Protein AF-A0A6P4Z4Y2-F1 (afdb_monomer)

Radius of gyration: 19.56 Å; Cα contacts (8 Å, |Δi|>4): 301; chains: 1; bounding box: 51×65×51 Å

Sequence (268 aa):
MALLSCEGDFIRRGYRDPALHGDSEVLNNLLITEYKYLPSSTYFKAVQDEVKPRMRQIVATWIYEVCKVERCEDEVFPLAMNYLDRFLSQVRIKKNQIQLLGTVCMFIASKLKETTPLT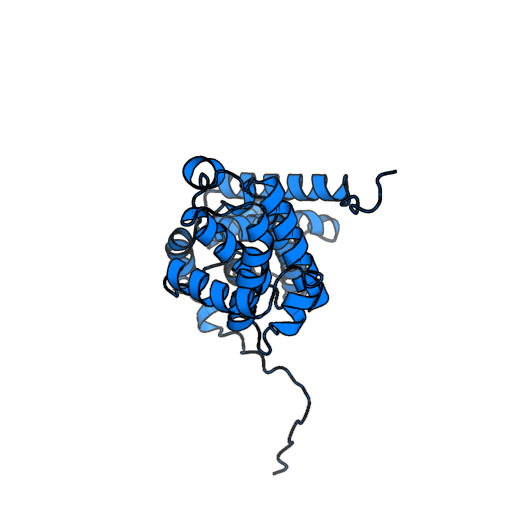AENLVSYTDNSILRQELMEWEVLVLMKLKWDLWAITPCDFLEHILSRLSIEREKSDMIAKHAQKFIALCCTEFEVAMHLPSMIAAGSIGAAVNGLDGLGGIWASPNELLEQMQKITNIHMDCLRACQKQIEQLIATRLCSPISHPDDAP

pLDDT: mean 87.6, std 15.7, range [29.83, 98.81]

Organism: Branchiostoma belcheri (NCBI:txid7741)

Mean predicted aligned error: 7.08 Å

Structure (mmCIF, N/CA/C/O backbone):
data_AF-A0A6P4Z4Y2-F1
#
_entry.id   AF-A0A6P4Z4Y2-F1
#
loop_
_atom_site.group_PDB
_atom_site.id
_atom_site.type_symbol
_atom_site.label_atom_id
_atom_site.label_alt_id
_atom_site.label_comp_id
_atom_site.label_asym_id
_atom_site.label_entity_id
_atom_site.label_seq_id
_atom_site.pdbx_PDB_ins_code
_atom_site.Cartn_x
_atom_site.Cartn_y
_atom_site.Cartn_z
_atom_site.occupancy
_atom_site.B_iso_or_equiv
_atom_site.auth_seq_id
_atom_site.auth_comp_id
_atom_site.auth_asym_id
_atom_site.auth_atom_id
_atom_site.pdbx_PDB_model_num
ATOM 1 N N . MET A 1 1 ? 32.636 -37.187 5.650 1.00 38.41 1 MET A N 1
ATOM 2 C CA . MET A 1 1 ? 31.279 -36.644 5.864 1.00 38.41 1 MET A CA 1
ATOM 3 C C . MET A 1 1 ? 31.316 -35.775 7.105 1.00 38.41 1 MET A C 1
ATOM 5 O O . MET A 1 1 ? 31.201 -36.294 8.204 1.00 38.41 1 MET A O 1
ATOM 9 N N . ALA A 1 2 ? 31.570 -34.481 6.930 1.00 31.55 2 ALA A N 1
ATOM 10 C CA . ALA A 1 2 ? 31.421 -33.501 7.995 1.00 31.55 2 ALA A CA 1
ATOM 11 C C . ALA A 1 2 ? 30.105 -32.771 7.726 1.00 31.55 2 ALA A C 1
ATOM 13 O O . ALA A 1 2 ? 29.979 -32.070 6.723 1.00 31.55 2 ALA A O 1
ATOM 14 N N . LEU A 1 3 ? 29.110 -33.020 8.572 1.00 39.25 3 LEU A N 1
ATOM 15 C CA . LEU A 1 3 ? 27.907 -32.204 8.648 1.00 39.25 3 LEU A CA 1
ATOM 16 C C . LEU A 1 3 ? 28.337 -30.851 9.219 1.00 39.25 3 LEU A C 1
ATOM 18 O O . LEU A 1 3 ? 28.564 -30.723 10.419 1.00 39.25 3 LEU A O 1
ATOM 22 N N . LEU A 1 4 ? 28.516 -29.862 8.344 1.00 42.31 4 LEU A N 1
ATOM 23 C CA . LEU A 1 4 ? 28.621 -28.463 8.740 1.00 42.31 4 LEU A CA 1
ATOM 24 C C . LEU A 1 4 ? 27.238 -28.031 9.236 1.00 42.31 4 LEU A C 1
ATOM 26 O O . LEU A 1 4 ? 26.354 -27.699 8.450 1.00 42.31 4 LEU A O 1
ATOM 30 N N . SER A 1 5 ? 27.050 -28.098 10.553 1.00 46.50 5 SER A N 1
ATOM 31 C CA . SER A 1 5 ? 25.995 -27.362 11.239 1.00 46.50 5 SER A CA 1
ATOM 32 C C . SER A 1 5 ? 26.317 -25.874 11.106 1.00 46.50 5 SER A C 1
ATOM 34 O O . SER A 1 5 ? 27.175 -25.349 11.814 1.00 46.50 5 SER A O 1
ATOM 36 N N . CYS A 1 6 ? 25.693 -25.205 10.137 1.00 42.84 6 CYS A N 1
ATOM 37 C CA . CYS A 1 6 ? 25.707 -23.750 10.039 1.00 42.84 6 CYS A CA 1
ATOM 38 C C . CYS A 1 6 ? 24.705 -23.180 11.053 1.00 42.84 6 CYS A C 1
ATOM 40 O O . CYS A 1 6 ? 23.605 -22.774 10.684 1.00 42.84 6 CYS A O 1
ATOM 42 N N . GLU A 1 7 ? 25.084 -23.174 12.330 1.00 46.84 7 GLU A N 1
ATOM 43 C CA . GLU A 1 7 ? 24.470 -22.319 13.350 1.00 46.84 7 GLU A CA 1
ATOM 44 C C . GLU A 1 7 ? 24.950 -20.881 13.127 1.00 46.84 7 GLU A C 1
ATOM 46 O O . GLU A 1 7 ? 25.902 -20.400 13.732 1.00 46.84 7 GLU A O 1
ATOM 51 N N . GLY A 1 8 ? 24.314 -20.207 12.177 1.00 45.62 8 GLY A N 1
ATOM 52 C CA . GLY A 1 8 ? 24.208 -18.755 12.182 1.00 45.62 8 GLY A CA 1
ATOM 53 C C . GLY A 1 8 ? 22.728 -18.406 12.172 1.00 45.62 8 GLY A C 1
ATOM 54 O O . GLY A 1 8 ? 21.934 -19.180 11.631 1.00 45.62 8 GLY A O 1
ATOM 55 N N . ASP A 1 9 ? 22.364 -17.252 12.730 1.00 48.59 9 ASP A N 1
ATOM 56 C CA . ASP A 1 9 ? 21.035 -16.637 12.604 1.00 48.59 9 ASP A CA 1
ATOM 57 C C . ASP A 1 9 ? 20.772 -16.212 11.145 1.00 48.59 9 ASP A C 1
ATOM 59 O O . ASP A 1 9 ? 20.555 -15.048 10.814 1.00 48.59 9 ASP A O 1
ATOM 63 N N . PHE A 1 10 ? 20.854 -17.161 10.217 1.00 54.69 10 PHE A N 1
ATOM 64 C CA . PHE A 1 10 ? 20.492 -16.962 8.833 1.00 54.69 10 PHE A CA 1
ATOM 65 C C . PHE A 1 10 ? 18.980 -17.098 8.751 1.00 54.69 10 PHE A C 1
ATOM 67 O O . PHE A 1 10 ? 18.438 -18.205 8.803 1.00 54.69 10 PHE A O 1
ATOM 74 N N . ILE A 1 11 ? 18.299 -15.963 8.599 1.00 60.78 11 ILE A N 1
ATOM 75 C CA . ILE A 1 11 ? 16.902 -15.937 8.171 1.00 60.78 11 ILE A CA 1
ATOM 76 C C . ILE A 1 11 ? 16.826 -16.743 6.870 1.00 60.78 11 ILE A C 1
ATOM 78 O O . ILE A 1 11 ? 17.383 -16.353 5.839 1.00 60.78 11 ILE A O 1
ATOM 82 N N . ARG A 1 12 ? 16.188 -17.916 6.929 1.00 59.19 12 ARG A N 1
ATOM 83 C CA . ARG A 1 12 ? 16.014 -18.785 5.765 1.00 59.19 12 ARG A CA 1
ATOM 84 C C . ARG A 1 12 ? 14.977 -18.157 4.850 1.00 59.19 12 ARG A C 1
ATOM 86 O O . ARG A 1 12 ? 13.780 -18.316 5.058 1.00 59.19 12 ARG A O 1
ATOM 93 N N . ARG A 1 13 ? 15.449 -17.448 3.830 1.00 67.44 13 ARG A N 1
ATOM 94 C CA . ARG A 1 13 ? 14.594 -16.922 2.766 1.00 67.44 13 ARG A CA 1
ATOM 95 C C . ARG A 1 13 ? 14.232 -18.039 1.792 1.00 67.44 13 ARG A C 1
ATOM 97 O O . ARG A 1 13 ? 15.081 -18.866 1.451 1.00 67.44 13 ARG A O 1
ATOM 104 N N . GLY A 1 14 ? 12.977 -18.059 1.348 1.00 62.88 14 GLY A N 1
ATOM 105 C CA . GLY A 1 14 ? 12.569 -18.904 0.229 1.00 62.88 14 GLY A CA 1
ATOM 106 C C . GLY A 1 14 ? 13.398 -18.560 -1.010 1.00 62.88 14 GLY A C 1
ATOM 107 O O . GLY A 1 14 ? 13.688 -17.389 -1.260 1.00 62.88 14 GLY A O 1
ATOM 108 N N . TYR A 1 15 ? 13.822 -19.570 -1.770 1.00 65.25 15 TYR A N 1
ATOM 109 C CA . TYR A 1 15 ? 14.457 -19.314 -3.061 1.00 65.25 15 TYR A CA 1
ATOM 110 C C . TYR A 1 15 ? 13.402 -18.782 -4.040 1.00 65.25 15 TYR A C 1
ATOM 112 O O . TYR A 1 15 ? 12.241 -19.187 -3.980 1.00 65.25 15 TYR A O 1
ATOM 120 N N . ARG A 1 16 ? 13.791 -17.883 -4.954 1.00 66.88 16 ARG A N 1
ATOM 121 C CA . ARG A 1 16 ? 12.891 -17.454 -6.033 1.00 66.88 16 ARG A CA 1
ATOM 122 C C . ARG A 1 16 ? 12.585 -18.649 -6.918 1.00 66.88 16 ARG A C 1
ATOM 124 O O . ARG A 1 16 ? 13.505 -19.197 -7.521 1.00 66.88 16 ARG A O 1
ATOM 131 N N . ASP A 1 17 ? 11.314 -19.019 -7.008 1.00 72.88 17 ASP A N 1
ATOM 132 C CA . ASP A 1 17 ? 10.875 -20.056 -7.930 1.00 72.88 17 ASP A CA 1
ATOM 133 C C . ASP A 1 17 ? 10.905 -19.504 -9.369 1.00 72.88 17 ASP A C 1
ATOM 135 O O . ASP A 1 17 ? 10.140 -18.580 -9.692 1.00 72.88 17 ASP A O 1
ATOM 139 N N . PRO A 1 18 ? 11.786 -20.022 -10.248 1.00 69.81 18 PRO A N 1
ATOM 140 C CA . PRO A 1 18 ? 11.857 -19.575 -11.634 1.00 69.81 18 PRO A CA 1
ATOM 141 C C . PRO A 1 18 ? 10.571 -19.874 -12.413 1.00 69.81 18 PRO A C 1
ATOM 143 O O . PRO A 1 18 ? 10.260 -19.143 -13.353 1.00 69.81 18 PRO A O 1
ATOM 146 N N . ALA A 1 19 ? 9.810 -20.903 -12.015 1.00 73.56 19 ALA A N 1
ATOM 147 C CA . ALA A 1 19 ? 8.554 -21.264 -12.666 1.00 73.56 19 ALA A CA 1
ATOM 148 C C . ALA A 1 19 ? 7.489 -20.173 -12.486 1.00 73.56 19 ALA A C 1
ATOM 150 O O . ALA A 1 19 ? 6.744 -19.888 -13.416 1.00 73.56 19 ALA A O 1
ATOM 151 N N . LEU A 1 20 ? 7.471 -19.493 -11.333 1.00 74.56 20 LEU A N 1
ATOM 152 C CA . LEU A 1 20 ? 6.525 -18.403 -11.079 1.00 74.56 20 LEU A CA 1
ATOM 153 C C . LEU A 1 20 ? 6.837 -17.161 -11.923 1.00 74.56 20 LEU A C 1
ATOM 155 O O . LEU A 1 20 ? 5.936 -16.507 -12.438 1.00 74.56 20 LEU A O 1
ATOM 159 N N . HIS A 1 21 ? 8.117 -16.837 -12.101 1.00 71.44 21 HIS A N 1
ATOM 160 C CA . HIS A 1 21 ? 8.525 -15.585 -12.739 1.00 71.44 21 HIS A CA 1
ATOM 161 C C . HIS A 1 21 ? 8.649 -15.687 -14.258 1.00 71.44 21 HIS A C 1
ATOM 163 O O . HIS 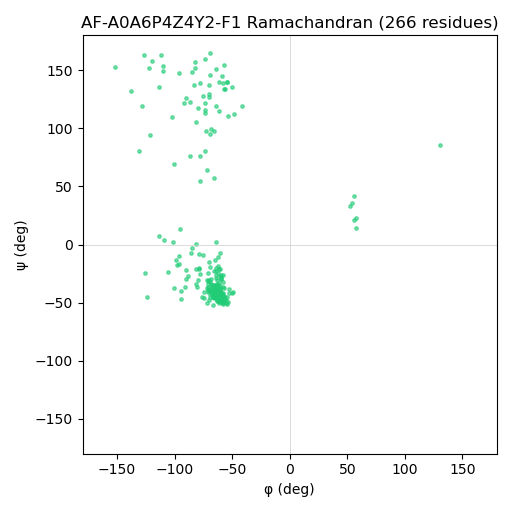A 1 21 ? 8.459 -14.675 -14.931 1.00 71.44 21 HIS A O 1
ATOM 169 N N . GLY A 1 22 ? 8.931 -16.873 -14.803 1.00 69.25 22 GLY A N 1
ATOM 170 C CA . GLY A 1 22 ? 9.040 -17.098 -16.247 1.00 69.25 22 GLY A CA 1
ATOM 171 C C . GLY A 1 22 ? 7.700 -17.282 -16.961 1.00 69.25 22 GLY A C 1
ATOM 172 O O . GLY A 1 22 ? 7.620 -17.058 -18.167 1.00 69.25 22 GLY A O 1
ATOM 173 N N . ASP A 1 23 ? 6.645 -17.654 -16.236 1.00 81.38 23 ASP A N 1
ATOM 174 C CA . ASP A 1 23 ? 5.353 -17.986 -16.831 1.00 81.38 23 ASP A CA 1
ATOM 175 C C . ASP A 1 23 ? 4.469 -16.741 -17.030 1.00 81.38 23 ASP A C 1
ATOM 177 O O . ASP A 1 23 ? 4.169 -15.989 -16.097 1.00 81.38 23 ASP A O 1
ATOM 181 N N . SER A 1 24 ? 4.052 -16.487 -18.273 1.00 82.81 24 SER A N 1
ATOM 182 C CA . SER A 1 24 ? 3.109 -15.414 -18.609 1.00 82.81 24 SER A CA 1
ATOM 183 C C . SER A 1 24 ? 1.724 -15.616 -17.991 1.00 82.81 24 SER A C 1
ATOM 185 O O . SER A 1 24 ? 1.041 -14.633 -17.712 1.00 82.81 24 SER A O 1
ATOM 187 N N . GLU A 1 25 ? 1.307 -16.861 -17.752 1.00 87.44 25 GLU A N 1
ATOM 188 C CA . GLU A 1 25 ? 0.005 -17.177 -17.166 1.00 87.44 25 GLU A CA 1
ATOM 189 C C . GLU A 1 25 ? -0.080 -16.715 -15.708 1.00 87.44 25 GLU A C 1
ATOM 191 O O . GLU A 1 25 ? -1.099 -16.162 -15.297 1.00 87.44 25 GLU A O 1
ATOM 196 N N . VAL A 1 26 ? 1.016 -16.823 -14.949 1.00 89.44 26 VAL A N 1
ATOM 197 C CA . VAL A 1 26 ? 1.088 -16.319 -13.568 1.00 89.44 26 VAL A CA 1
ATOM 198 C C . VAL A 1 26 ? 0.866 -14.808 -13.531 1.00 89.44 26 VAL A C 1
ATOM 200 O O . VAL A 1 26 ? 0.022 -14.330 -12.774 1.00 89.44 26 VAL A O 1
ATOM 203 N N . LEU A 1 27 ? 1.559 -14.052 -14.390 1.00 89.75 27 LEU A N 1
ATOM 204 C CA . LEU A 1 27 ? 1.373 -12.602 -14.472 1.00 89.75 27 LEU A CA 1
ATOM 205 C C . LEU A 1 27 ? -0.053 -12.236 -14.914 1.00 89.75 27 LEU A C 1
ATOM 207 O O . LEU A 1 27 ? -0.662 -11.347 -14.323 1.00 89.75 27 LEU A O 1
ATOM 211 N N . ASN A 1 28 ? -0.616 -12.940 -15.898 1.00 90.12 28 ASN A N 1
ATOM 212 C CA . ASN A 1 28 ? -2.001 -12.721 -16.326 1.00 90.12 28 ASN A CA 1
ATOM 213 C C . ASN A 1 28 ? -2.999 -12.977 -15.188 1.00 90.12 28 ASN A C 1
ATOM 215 O O . ASN A 1 28 ? -3.925 -12.191 -14.990 1.00 90.12 28 ASN A O 1
ATOM 219 N N . ASN A 1 29 ? -2.787 -14.026 -14.392 1.00 91.75 29 ASN A N 1
ATOM 220 C CA . ASN A 1 29 ? -3.614 -14.316 -13.225 1.00 91.75 29 ASN A CA 1
ATOM 221 C C . ASN A 1 29 ? -3.510 -13.211 -12.164 1.00 91.75 29 ASN A C 1
ATOM 223 O O . ASN A 1 29 ? -4.533 -12.836 -11.587 1.00 91.75 29 ASN A O 1
ATOM 227 N N . LEU A 1 30 ? -2.320 -12.641 -11.943 1.00 92.44 30 LEU A N 1
ATOM 228 C CA . LEU A 1 30 ? -2.145 -11.484 -11.058 1.00 92.44 30 LEU A CA 1
ATOM 229 C C . LEU A 1 30 ? -2.894 -10.247 -11.578 1.00 92.44 30 LEU A C 1
ATOM 231 O O . LEU A 1 30 ? -3.632 -9.627 -10.812 1.00 92.44 30 LEU A O 1
ATOM 235 N N . LEU A 1 31 ? -2.774 -9.928 -12.872 1.00 92.94 31 LEU A N 1
ATOM 236 C CA . LEU A 1 31 ? -3.467 -8.799 -13.518 1.00 92.94 31 LEU A CA 1
ATOM 237 C C . LEU A 1 31 ? -4.996 -8.932 -13.471 1.00 92.94 31 LEU A C 1
ATOM 239 O O . LEU A 1 31 ? -5.711 -7.943 -13.364 1.00 92.94 31 LEU A O 1
ATOM 243 N N . ILE A 1 32 ? -5.533 -10.150 -13.538 1.00 92.38 32 ILE A N 1
ATOM 244 C CA . ILE A 1 32 ? -6.978 -10.374 -13.381 1.00 92.38 32 ILE A CA 1
ATOM 245 C C . ILE A 1 32 ? -7.381 -10.239 -11.908 1.00 92.38 32 ILE A C 1
ATOM 247 O O . ILE A 1 32 ? -8.420 -9.663 -11.581 1.00 92.38 32 ILE A O 1
ATOM 251 N N . THR A 1 33 ? -6.560 -10.771 -11.004 1.00 93.44 33 THR A N 1
ATOM 252 C CA . THR A 1 33 ? -6.895 -10.876 -9.582 1.00 93.44 33 THR A CA 1
ATOM 253 C C . THR A 1 33 ? -6.739 -9.547 -8.838 1.00 93.44 33 THR A C 1
ATOM 255 O O . THR A 1 33 ? -7.433 -9.332 -7.845 1.00 93.44 33 THR A O 1
ATOM 258 N N . GLU A 1 34 ? -5.894 -8.620 -9.298 1.00 94.81 34 GLU A N 1
ATOM 259 C CA . GLU A 1 34 ? -5.640 -7.352 -8.594 1.00 94.81 34 GLU A CA 1
ATOM 260 C C . GLU A 1 34 ? -6.914 -6.513 -8.372 1.00 94.81 34 GLU A C 1
ATOM 262 O O . GLU A 1 34 ? -7.076 -5.900 -7.315 1.00 94.81 34 GLU A O 1
ATOM 267 N N . TYR A 1 35 ? -7.881 -6.583 -9.295 1.00 93.44 35 TYR A N 1
ATOM 268 C CA . TYR A 1 35 ? -9.175 -5.900 -9.183 1.00 93.44 35 TYR A CA 1
ATOM 269 C C . TYR A 1 35 ? -9.975 -6.331 -7.949 1.00 93.44 35 TYR A C 1
ATOM 271 O O . TYR A 1 35 ? -10.735 -5.538 -7.394 1.00 93.44 35 TYR A O 1
ATOM 279 N N . LYS A 1 36 ? -9.796 -7.575 -7.487 1.00 94.19 36 LYS A N 1
ATOM 280 C CA . LYS A 1 36 ? -10.472 -8.117 -6.298 1.00 94.19 36 LYS A CA 1
ATOM 281 C C . LYS A 1 36 ? -10.080 -7.367 -5.023 1.00 94.19 36 LYS A C 1
ATOM 283 O O . LYS A 1 36 ? -10.868 -7.293 -4.081 1.00 94.19 36 LYS A O 1
ATOM 288 N N . TYR A 1 37 ? -8.860 -6.842 -4.986 1.00 93.81 37 TYR A N 1
ATOM 289 C CA . TYR A 1 37 ? -8.259 -6.252 -3.794 1.00 93.81 37 TYR A CA 1
ATOM 290 C C . TYR A 1 37 ? -8.287 -4.725 -3.793 1.00 93.81 37 TYR A C 1
ATOM 292 O O . TYR A 1 37 ? -7.802 -4.120 -2.833 1.00 93.81 37 TYR A O 1
ATOM 300 N N . LEU A 1 38 ? -8.876 -4.109 -4.823 1.00 92.50 38 LEU A N 1
ATOM 301 C CA . LEU A 1 38 ? -8.968 -2.663 -4.928 1.00 92.50 38 LEU A CA 1
ATOM 302 C C . LEU A 1 38 ? -10.014 -2.114 -3.934 1.00 92.50 38 LEU A C 1
ATOM 304 O O . LEU A 1 38 ? -11.181 -2.520 -3.978 1.00 92.50 38 LEU A O 1
ATOM 308 N N . PRO A 1 39 ? -9.631 -1.210 -3.015 1.00 91.62 39 PRO A N 1
ATOM 309 C CA . PRO A 1 39 ? -10.578 -0.557 -2.118 1.00 91.62 39 PRO A CA 1
ATOM 310 C C . PRO A 1 39 ? -11.501 0.411 -2.877 1.00 91.62 39 PRO A C 1
ATOM 312 O O . PRO A 1 39 ? -11.247 0.805 -4.015 1.00 91.62 39 PRO A O 1
ATOM 315 N N . SER A 1 40 ? -12.594 0.829 -2.235 1.00 92.38 40 SER A N 1
ATOM 316 C CA . SER A 1 40 ? -13.517 1.795 -2.837 1.00 92.38 40 SER A CA 1
ATOM 317 C C . SER A 1 40 ? -12.905 3.196 -2.847 1.00 92.38 40 SER A C 1
ATOM 319 O O . SER A 1 40 ? -12.781 3.825 -1.801 1.00 92.38 40 SER A O 1
ATOM 321 N N . SER A 1 41 ? -12.647 3.766 -4.023 1.00 92.50 41 SER A N 1
ATOM 322 C CA . SER A 1 41 ? -12.114 5.135 -4.166 1.00 92.50 41 SER A CA 1
ATOM 323 C C . SER A 1 41 ? -13.009 6.241 -3.583 1.00 92.50 41 SER A C 1
ATOM 325 O O . SER A 1 41 ? -12.612 7.404 -3.498 1.00 92.50 41 SER A O 1
ATOM 327 N N . THR A 1 42 ? -14.224 5.902 -3.144 1.00 94.56 42 THR A N 1
ATOM 328 C CA . THR A 1 42 ? -15.199 6.842 -2.584 1.00 94.56 42 THR A CA 1
ATOM 329 C C . THR A 1 42 ? -15.497 6.611 -1.103 1.00 94.56 42 THR A C 1
ATOM 331 O O . THR A 1 42 ? -16.372 7.293 -0.565 1.00 94.56 42 THR A O 1
ATOM 334 N N . TYR A 1 43 ? -14.780 5.720 -0.399 1.00 96.19 43 TYR A N 1
ATOM 335 C CA . TYR A 1 43 ? -15.129 5.370 0.988 1.00 96.19 43 TYR A CA 1
ATOM 336 C C . TYR A 1 43 ? -15.113 6.565 1.954 1.00 96.19 43 TYR A C 1
ATOM 338 O O . TYR A 1 43 ? -15.897 6.590 2.899 1.00 96.19 43 TYR A O 1
ATOM 346 N N . PHE A 1 44 ? -14.308 7.603 1.698 1.00 96.44 44 PHE A N 1
ATOM 347 C CA . PHE A 1 44 ? -14.326 8.846 2.485 1.00 96.44 44 PHE A CA 1
ATOM 348 C C . PHE A 1 44 ? -15.624 9.651 2.373 1.00 96.44 44 PHE A C 1
ATOM 350 O O . PHE A 1 44 ? -15.901 10.483 3.230 1.00 96.44 44 PHE A O 1
ATOM 357 N N . LYS A 1 45 ? -16.382 9.455 1.292 1.00 94.88 45 LYS A N 1
ATOM 358 C CA . LYS A 1 45 ? -17.676 10.108 1.055 1.00 94.88 45 LYS A CA 1
ATOM 359 C C . LYS A 1 45 ? -18.838 9.171 1.376 1.00 94.88 45 LYS A C 1
ATOM 361 O O . LYS A 1 45 ? -19.865 9.623 1.862 1.00 94.88 45 LYS A O 1
ATOM 366 N N . ALA A 1 46 ? -18.680 7.885 1.068 1.00 95.88 46 ALA A N 1
ATOM 367 C CA . ALA A 1 46 ? -19.751 6.898 1.145 1.00 95.88 46 ALA A CA 1
ATOM 368 C C . ALA A 1 46 ? -19.857 6.197 2.510 1.00 95.88 46 ALA A C 1
ATOM 370 O O . ALA A 1 46 ? -20.948 5.781 2.891 1.00 95.88 46 ALA A O 1
ATOM 371 N N . VAL A 1 47 ? -18.742 6.039 3.234 1.00 97.50 47 VAL A N 1
ATOM 372 C CA . VAL A 1 47 ? -18.673 5.211 4.453 1.00 97.50 47 VAL A CA 1
ATOM 373 C C . VAL A 1 47 ? -18.170 6.000 5.657 1.00 97.50 47 VAL A C 1
ATOM 375 O O . VAL A 1 47 ? -18.735 5.880 6.740 1.00 97.50 47 VAL A O 1
ATOM 378 N N . GLN A 1 48 ? -17.107 6.789 5.496 1.00 98.06 48 GLN A N 1
ATOM 379 C CA . GLN A 1 48 ? -16.456 7.477 6.609 1.00 98.06 48 GLN A CA 1
ATOM 380 C C . GLN A 1 48 ? -17.054 8.859 6.866 1.00 98.06 48 GLN A C 1
ATOM 382 O O . GLN A 1 48 ? -17.050 9.721 5.990 1.00 98.06 48 GLN A O 1
ATOM 387 N N . ASP A 1 49 ? -17.465 9.102 8.110 1.00 96.00 49 ASP A N 1
ATOM 388 C CA . ASP A 1 49 ? -18.004 10.404 8.519 1.00 96.00 49 ASP A CA 1
ATOM 389 C C . ASP A 1 49 ? -16.895 11.285 9.126 1.00 96.00 49 ASP A C 1
ATOM 391 O O . ASP A 1 49 ? -16.729 12.451 8.751 1.00 96.00 49 ASP A O 1
ATOM 395 N N . GLU A 1 50 ? -16.089 10.714 10.029 1.00 97.56 50 GLU A N 1
ATOM 396 C CA . GLU A 1 50 ? -15.037 11.429 10.764 1.00 97.56 50 GLU A CA 1
ATOM 397 C C . GLU A 1 50 ? -13.652 11.322 10.118 1.00 97.56 50 GLU A C 1
ATOM 399 O O . GLU A 1 50 ? -12.913 12.306 10.088 1.00 97.56 50 GLU A O 1
ATOM 404 N N . VAL A 1 51 ? -13.293 10.143 9.602 1.00 97.69 51 VAL A N 1
ATOM 405 C CA . VAL A 1 51 ? -11.972 9.882 9.015 1.00 97.69 51 VAL A CA 1
ATOM 406 C C . VAL A 1 51 ? -11.835 10.633 7.690 1.00 97.69 51 VAL A C 1
ATOM 408 O O . VAL A 1 51 ? -12.713 10.564 6.832 1.00 97.69 51 VAL A O 1
ATOM 411 N N . LYS A 1 52 ? -10.736 11.382 7.524 1.00 96.69 52 LYS A N 1
ATOM 412 C CA . LYS A 1 52 ? -10.445 12.206 6.333 1.00 96.69 52 LYS A CA 1
ATOM 413 C C . LYS A 1 52 ? -9.154 11.759 5.637 1.00 96.69 52 LYS A C 1
ATOM 415 O O . LYS A 1 52 ? -8.290 11.197 6.314 1.00 96.69 52 LYS A O 1
ATOM 420 N N . PRO A 1 53 ? -8.964 12.064 4.336 1.00 96.25 53 PRO A N 1
ATOM 421 C CA . PRO A 1 53 ? -7.754 11.689 3.593 1.00 96.25 53 PRO A CA 1
ATOM 422 C C . PRO A 1 53 ? -6.449 12.071 4.299 1.00 96.25 53 PRO A C 1
ATOM 424 O O . PRO A 1 53 ? -5.544 11.249 4.404 1.00 96.25 53 PRO A O 1
ATOM 427 N N . ARG A 1 54 ? -6.391 13.269 4.898 1.00 95.69 54 ARG A N 1
ATOM 428 C CA . ARG A 1 54 ? -5.228 13.725 5.675 1.00 95.69 54 ARG A CA 1
ATOM 429 C C . ARG A 1 54 ? -4.922 12.837 6.888 1.00 95.69 54 ARG A C 1
ATOM 431 O O . ARG A 1 54 ? -3.762 12.578 7.168 1.00 95.69 54 ARG A O 1
ATOM 438 N N . MET A 1 55 ? -5.939 12.343 7.599 1.00 97.56 55 MET A N 1
ATOM 439 C CA . MET A 1 55 ? -5.733 11.445 8.747 1.00 97.56 55 MET A CA 1
ATOM 440 C C . MET A 1 55 ? -5.168 10.094 8.293 1.00 97.56 55 MET A C 1
ATOM 442 O O . MET A 1 55 ? -4.254 9.571 8.922 1.00 97.56 55 MET A O 1
ATOM 446 N N . ARG A 1 56 ? -5.663 9.563 7.165 1.00 97.81 56 ARG A N 1
ATOM 447 C CA . ARG A 1 56 ? -5.117 8.351 6.534 1.00 97.81 56 ARG A CA 1
ATOM 448 C C . ARG A 1 56 ? -3.662 8.552 6.109 1.00 97.81 56 ARG A C 1
ATOM 450 O O . ARG A 1 56 ? -2.850 7.678 6.368 1.00 97.81 56 ARG A O 1
ATOM 457 N N . GLN A 1 57 ? -3.323 9.693 5.510 1.00 96.56 57 GLN A N 1
ATOM 458 C CA . GLN A 1 57 ? -1.947 10.025 5.121 1.00 96.56 57 GLN A CA 1
ATOM 459 C C . GLN A 1 57 ? -0.998 10.093 6.333 1.00 96.56 57 GLN A C 1
ATOM 461 O O . GLN A 1 57 ? 0.115 9.576 6.260 1.00 96.56 57 GLN A O 1
ATOM 466 N N . ILE A 1 58 ? -1.443 10.676 7.456 1.00 97.19 58 ILE A N 1
ATOM 467 C CA . ILE A 1 58 ? -0.671 10.718 8.713 1.00 97.19 58 ILE A CA 1
ATOM 468 C C . ILE A 1 58 ? -0.401 9.298 9.220 1.00 97.19 58 ILE A C 1
ATOM 470 O O . ILE A 1 58 ? 0.750 8.948 9.460 1.00 97.19 58 ILE A O 1
ATOM 474 N N . VAL A 1 59 ? -1.438 8.456 9.312 1.00 98.25 59 VAL A N 1
ATOM 475 C CA . VAL A 1 59 ? -1.270 7.058 9.741 1.00 98.25 59 VAL A CA 1
ATOM 476 C C . VAL A 1 59 ? -0.399 6.273 8.765 1.00 98.25 59 VAL A C 1
ATOM 478 O O . VAL A 1 59 ? 0.474 5.543 9.206 1.00 98.25 59 VAL A O 1
ATOM 481 N N . ALA A 1 60 ? -0.569 6.446 7.453 1.00 98.19 60 ALA A N 1
ATOM 482 C CA . ALA A 1 60 ? 0.259 5.774 6.454 1.00 98.19 60 ALA A CA 1
ATOM 483 C C . ALA A 1 60 ? 1.743 6.145 6.595 1.00 98.19 60 ALA A C 1
ATOM 485 O O . ALA A 1 60 ? 2.606 5.276 6.518 1.00 98.19 60 ALA A O 1
ATOM 486 N N . THR A 1 61 ? 2.034 7.425 6.838 1.00 97.00 61 THR A N 1
ATOM 487 C CA . THR A 1 61 ? 3.404 7.904 7.069 1.00 97.00 61 THR A CA 1
ATOM 488 C C . THR A 1 61 ? 3.986 7.277 8.336 1.00 97.00 61 THR A C 1
ATOM 490 O O . THR A 1 61 ? 5.087 6.739 8.291 1.00 97.00 61 THR A O 1
ATOM 493 N N . TRP A 1 62 ? 3.212 7.247 9.425 1.00 97.94 62 TRP A N 1
ATOM 494 C CA . TRP A 1 62 ? 3.617 6.602 10.675 1.00 97.94 62 TRP A CA 1
ATOM 495 C C . TRP A 1 62 ? 3.866 5.091 10.510 1.00 97.94 62 TRP A C 1
ATOM 497 O O . TRP A 1 62 ? 4.915 4.607 10.922 1.00 97.94 62 TRP A O 1
ATOM 507 N N . ILE A 1 63 ? 2.972 4.340 9.847 1.00 98.50 63 ILE A N 1
ATOM 508 C CA . ILE A 1 63 ? 3.180 2.899 9.584 1.00 98.50 63 ILE A CA 1
ATOM 509 C C . ILE A 1 63 ? 4.474 2.692 8.786 1.00 98.50 63 ILE A C 1
ATOM 511 O O . ILE A 1 63 ? 5.264 1.808 9.114 1.00 98.50 63 ILE A O 1
ATOM 515 N N . TYR A 1 64 ? 4.710 3.506 7.752 1.00 97.31 64 TYR A N 1
ATOM 516 C CA . TYR A 1 64 ? 5.928 3.423 6.947 1.00 97.31 64 TYR A CA 1
ATOM 517 C C . TYR A 1 64 ? 7.192 3.680 7.778 1.00 97.31 64 TYR A C 1
ATOM 519 O O . TYR A 1 64 ? 8.182 2.964 7.634 1.00 97.31 64 TYR A O 1
ATOM 527 N N . GLU A 1 65 ? 7.167 4.672 8.670 1.00 97.00 65 GLU A N 1
ATOM 528 C CA . GLU A 1 65 ? 8.274 4.964 9.584 1.00 97.00 65 GLU A CA 1
ATOM 529 C C . GLU A 1 65 ? 8.547 3.801 10.542 1.00 97.00 65 GLU A C 1
ATOM 531 O O . GLU A 1 65 ? 9.700 3.383 10.654 1.00 97.00 65 GLU A O 1
ATOM 536 N N . VAL A 1 66 ? 7.509 3.217 11.152 1.00 97.56 66 VAL A N 1
ATOM 537 C CA . VAL A 1 66 ? 7.656 2.037 12.023 1.00 97.56 66 VAL A CA 1
ATOM 538 C C . VAL A 1 66 ? 8.249 0.858 11.249 1.00 97.56 66 VAL A C 1
ATOM 540 O O . VAL A 1 66 ? 9.236 0.276 11.695 1.00 97.56 66 VAL A O 1
ATOM 543 N N . CYS A 1 67 ? 7.736 0.560 10.049 1.00 97.38 67 CYS A N 1
ATOM 544 C CA . CYS A 1 67 ? 8.272 -0.507 9.195 1.00 97.38 67 CYS A CA 1
ATOM 545 C C . CYS A 1 67 ? 9.757 -0.286 8.865 1.00 97.38 67 CYS A C 1
ATOM 547 O O . CYS A 1 67 ? 10.537 -1.235 8.821 1.00 97.38 67 CYS A O 1
ATOM 549 N N . LYS A 1 68 ? 10.183 0.968 8.662 1.00 95.56 68 LYS A N 1
ATOM 550 C CA . LYS A 1 68 ? 11.595 1.297 8.426 1.00 95.56 68 LYS A CA 1
ATOM 551 C C . LYS A 1 68 ? 12.471 1.108 9.660 1.00 95.56 68 LYS A C 1
ATOM 553 O O . LYS A 1 68 ? 13.609 0.665 9.510 1.00 95.56 68 LYS A O 1
ATOM 558 N N . VAL A 1 69 ? 11.985 1.482 10.844 1.00 96.56 69 VAL A N 1
ATOM 559 C CA . VAL A 1 69 ? 12.733 1.323 12.102 1.00 96.56 69 VAL A CA 1
ATOM 560 C C . VAL A 1 69 ? 12.915 -0.160 12.421 1.00 96.56 69 VAL A C 1
ATOM 562 O O . VAL A 1 69 ? 14.038 -0.585 12.692 1.00 96.56 69 VAL A O 1
ATOM 565 N N . GLU A 1 70 ? 11.851 -0.950 12.284 1.00 95.25 70 GLU A N 1
ATOM 566 C CA . GLU A 1 70 ? 11.870 -2.404 12.496 1.00 95.25 70 GLU A CA 1
ATOM 567 C C . GLU A 1 70 ? 12.535 -3.174 11.342 1.00 95.25 70 GLU A C 1
ATOM 569 O O . GLU A 1 70 ? 12.822 -4.360 11.478 1.00 95.25 70 GLU A O 1
ATOM 574 N N . ARG A 1 71 ? 12.847 -2.496 10.226 1.00 95.00 71 ARG A N 1
ATOM 575 C CA . ARG A 1 71 ? 13.427 -3.089 9.007 1.00 95.00 71 ARG A CA 1
ATOM 576 C C . ARG A 1 71 ? 12.573 -4.233 8.453 1.00 95.00 71 ARG A C 1
ATOM 578 O O . ARG A 1 71 ? 13.114 -5.254 8.029 1.00 95.00 71 ARG A O 1
ATOM 585 N N . CYS A 1 72 ? 11.259 -4.032 8.455 1.00 95.31 72 CYS A N 1
ATOM 586 C CA . CYS A 1 72 ? 10.308 -4.970 7.878 1.00 95.31 72 CYS A CA 1
ATOM 587 C C . CYS A 1 72 ? 10.606 -5.231 6.396 1.00 95.31 72 CYS A C 1
ATOM 589 O O . CYS A 1 72 ? 11.151 -4.370 5.699 1.00 95.31 72 CYS A O 1
ATOM 591 N N . GLU A 1 73 ? 10.185 -6.398 5.907 1.00 93.75 73 GLU A N 1
ATOM 592 C CA . GLU A 1 73 ? 10.197 -6.696 4.471 1.00 93.75 73 GLU A CA 1
ATOM 593 C C . GLU A 1 73 ? 9.337 -5.670 3.696 1.00 93.75 73 GLU A C 1
ATOM 595 O O . GLU A 1 73 ? 8.311 -5.182 4.193 1.00 93.75 73 GLU A O 1
ATOM 600 N N . ASP A 1 74 ? 9.761 -5.323 2.475 1.00 92.12 74 ASP A N 1
ATOM 601 C CA . ASP A 1 74 ? 9.206 -4.205 1.692 1.00 92.12 74 ASP A CA 1
ATOM 602 C C . ASP A 1 74 ? 7.702 -4.372 1.377 1.00 92.12 74 ASP A C 1
ATOM 604 O O . ASP A 1 74 ? 7.001 -3.396 1.100 1.00 92.12 74 ASP A O 1
ATOM 608 N N . GLU A 1 75 ? 7.178 -5.599 1.430 1.00 94.19 75 GLU A N 1
ATOM 609 C CA . GLU A 1 75 ? 5.772 -5.934 1.203 1.00 94.19 75 GLU A CA 1
ATOM 610 C C . GLU A 1 75 ? 4.865 -5.650 2.406 1.00 94.19 75 GLU A C 1
ATOM 612 O O . GLU A 1 75 ? 3.652 -5.512 2.222 1.00 94.19 75 GLU A O 1
ATOM 617 N N . VAL A 1 76 ? 5.408 -5.552 3.627 1.00 97.44 76 VAL A N 1
ATOM 618 C CA . VAL A 1 76 ? 4.608 -5.382 4.854 1.00 97.44 76 VAL A CA 1
ATOM 619 C C . VAL A 1 76 ? 3.803 -4.087 4.796 1.00 97.44 76 VAL A C 1
ATOM 621 O O . VAL A 1 76 ? 2.593 -4.092 5.029 1.00 97.44 76 VAL A O 1
ATOM 624 N N . PHE A 1 77 ? 4.448 -2.977 4.435 1.00 98.19 77 PHE A N 1
ATOM 625 C CA . PHE A 1 77 ? 3.799 -1.669 4.420 1.00 98.19 77 PHE A CA 1
ATOM 626 C C . PHE A 1 77 ? 2.688 -1.549 3.353 1.00 98.19 77 PHE A C 1
ATOM 628 O O . PHE A 1 77 ? 1.559 -1.207 3.719 1.00 98.19 77 PHE A O 1
ATOM 635 N N . PRO A 1 78 ? 2.922 -1.860 2.058 1.00 97.81 78 PRO A N 1
ATOM 636 C CA . PRO A 1 78 ? 1.859 -1.847 1.050 1.00 97.81 78 PRO A CA 1
ATOM 637 C C . PRO A 1 78 ? 0.685 -2.767 1.4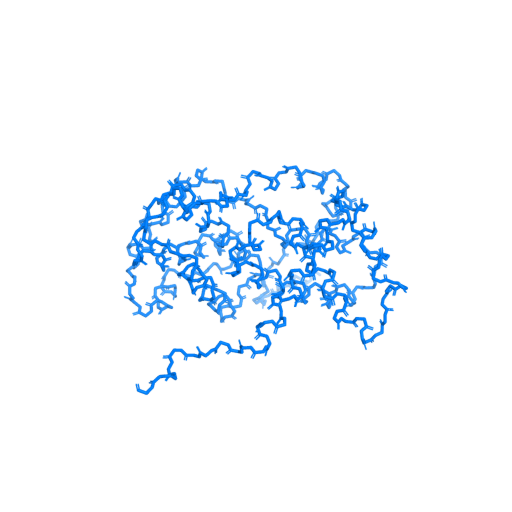01 1.00 97.81 78 PRO A C 1
ATOM 639 O O . PRO A 1 78 ? -0.473 -2.403 1.180 1.00 97.81 78 PRO A O 1
ATOM 642 N N . LEU A 1 79 ? 0.963 -3.932 1.993 1.00 98.19 79 LEU A N 1
ATOM 643 C CA . LEU A 1 79 ? -0.065 -4.880 2.406 1.00 98.19 79 LEU A CA 1
ATOM 644 C C . LEU A 1 79 ? -0.898 -4.350 3.585 1.00 98.19 79 LEU A C 1
ATOM 646 O O . LEU A 1 79 ? -2.128 -4.413 3.549 1.00 98.19 79 LEU A O 1
ATOM 650 N N . ALA A 1 80 ? -0.253 -3.744 4.585 1.00 98.62 80 ALA A N 1
ATOM 651 C CA . ALA A 1 80 ? -0.938 -3.082 5.692 1.00 98.62 80 ALA A CA 1
ATOM 652 C C . ALA A 1 80 ? -1.858 -1.952 5.197 1.00 98.62 80 ALA A C 1
ATOM 654 O O . ALA A 1 80 ? -3.001 -1.832 5.649 1.00 98.62 80 ALA A O 1
ATOM 655 N N . MET A 1 81 ? -1.402 -1.159 4.221 1.00 98.44 81 MET A N 1
ATOM 656 C CA . MET A 1 81 ? -2.225 -0.111 3.611 1.00 98.44 81 MET A CA 1
ATOM 657 C C . MET A 1 81 ? -3.416 -0.680 2.833 1.00 98.44 81 MET A C 1
ATOM 659 O O . MET A 1 81 ? -4.521 -0.147 2.950 1.00 98.44 81 MET A O 1
ATOM 663 N N . ASN A 1 82 ? -3.242 -1.800 2.121 1.00 98.12 82 ASN A N 1
ATOM 664 C CA . ASN A 1 82 ? -4.355 -2.496 1.471 1.00 98.12 82 ASN A CA 1
ATOM 665 C C . ASN A 1 82 ? -5.427 -2.929 2.486 1.00 98.12 82 ASN A C 1
ATOM 667 O O . ASN A 1 82 ? -6.620 -2.714 2.256 1.00 98.12 82 ASN A O 1
ATOM 671 N N . TYR A 1 83 ? -5.023 -3.493 3.628 1.00 98.69 83 TYR A N 1
ATOM 672 C CA . TYR A 1 83 ? -5.956 -3.876 4.691 1.00 98.69 83 TYR A CA 1
ATOM 673 C C . TYR A 1 83 ? -6.682 -2.675 5.281 1.00 98.69 83 TYR A C 1
ATOM 675 O O . TYR A 1 83 ? -7.904 -2.724 5.440 1.00 98.69 83 TYR A O 1
ATOM 683 N N . LEU A 1 84 ? -5.953 -1.590 5.557 1.00 98.69 84 LEU A N 1
ATOM 684 C CA . LEU A 1 84 ? -6.514 -0.354 6.094 1.00 98.69 84 LEU A CA 1
ATOM 685 C C . LEU A 1 84 ? -7.598 0.197 5.161 1.00 98.69 84 LEU A C 1
ATOM 687 O O . LEU A 1 84 ? -8.728 0.419 5.598 1.00 98.69 84 LEU A O 1
ATOM 691 N N . ASP A 1 85 ? -7.305 0.348 3.870 1.00 98.25 85 ASP A N 1
ATOM 692 C CA . ASP A 1 85 ? -8.251 0.936 2.919 1.00 98.25 85 ASP A CA 1
ATOM 693 C C . ASP A 1 85 ? -9.445 0.006 2.628 1.00 98.25 85 ASP A C 1
ATOM 695 O O . ASP A 1 85 ? -10.589 0.467 2.526 1.00 98.25 85 ASP A O 1
ATOM 699 N N . ARG A 1 86 ? -9.235 -1.319 2.556 1.00 98.06 86 ARG A N 1
ATOM 700 C CA . ARG A 1 86 ? -10.330 -2.302 2.411 1.00 98.06 86 ARG A CA 1
ATOM 701 C C . ARG A 1 86 ? -11.233 -2.351 3.638 1.00 98.06 86 ARG A C 1
ATOM 703 O O . ARG A 1 86 ? -12.441 -2.553 3.491 1.00 98.06 86 ARG A O 1
ATOM 710 N N . PHE A 1 87 ? -10.676 -2.166 4.834 1.00 98.56 87 PHE A N 1
ATOM 711 C CA . PHE A 1 87 ? -11.452 -2.085 6.067 1.00 98.56 87 PHE A CA 1
ATOM 712 C C . PHE A 1 87 ? -12.263 -0.785 6.120 1.00 98.56 87 PHE A C 1
ATOM 714 O O . PHE A 1 87 ? -13.476 -0.828 6.334 1.00 98.56 87 PHE A O 1
ATOM 721 N N . LEU A 1 88 ? -11.638 0.364 5.827 1.00 98.38 88 LEU A N 1
ATOM 722 C CA . LEU A 1 88 ? -12.321 1.664 5.749 1.00 98.38 88 LEU A CA 1
ATOM 723 C C . LEU A 1 88 ? -13.391 1.715 4.647 1.00 98.38 88 LEU A C 1
ATOM 725 O O . LEU A 1 88 ? -14.353 2.475 4.755 1.00 98.38 88 LEU A O 1
ATOM 729 N N . SER A 1 89 ? -13.274 0.875 3.618 1.00 97.69 89 SER A N 1
ATOM 730 C CA . SER A 1 89 ? -14.302 0.710 2.583 1.00 97.69 89 SER A CA 1
ATOM 731 C C . SER A 1 89 ? -15.574 0.009 3.072 1.00 97.69 89 SER A C 1
ATOM 733 O O . SER A 1 89 ? -16.586 0.052 2.379 1.00 97.69 89 SER A O 1
ATOM 735 N N . GLN A 1 90 ? -15.544 -0.644 4.236 1.00 97.38 90 GLN A N 1
ATOM 736 C CA . GLN A 1 90 ? -16.641 -1.489 4.728 1.00 97.38 90 GLN A CA 1
ATOM 737 C C . GLN A 1 90 ? -17.128 -1.110 6.129 1.00 97.38 90 GLN A C 1
ATOM 739 O O . GLN A 1 90 ? -18.265 -1.417 6.490 1.00 97.38 90 GLN A O 1
ATOM 744 N N . VAL A 1 91 ? -16.279 -0.479 6.942 1.00 98.00 91 VAL A N 1
ATOM 745 C CA . VAL A 1 91 ? -16.550 -0.211 8.355 1.00 98.00 91 VAL A CA 1
ATOM 746 C C . VAL A 1 91 ? -16.323 1.259 8.655 1.00 98.00 91 VAL A C 1
ATOM 748 O O . VAL A 1 91 ? -15.211 1.768 8.529 1.00 98.00 91 VAL A O 1
ATOM 751 N N . ARG A 1 92 ? -17.378 1.937 9.106 1.00 98.25 92 ARG A N 1
ATOM 752 C CA . ARG A 1 92 ? -17.286 3.295 9.643 1.00 98.25 92 ARG A CA 1
ATOM 753 C C . ARG A 1 92 ? -16.566 3.265 10.991 1.00 98.25 92 ARG A C 1
ATOM 755 O O . ARG A 1 92 ? -16.987 2.528 11.882 1.00 98.25 92 ARG A O 1
ATOM 762 N N . ILE A 1 93 ? -15.528 4.083 11.142 1.00 98.25 93 ILE A N 1
ATOM 763 C CA . ILE A 1 93 ? -14.786 4.230 12.401 1.00 98.25 93 ILE A CA 1
ATOM 764 C C . ILE A 1 93 ? -14.711 5.700 12.827 1.00 98.25 93 ILE A C 1
ATOM 766 O O . ILE A 1 93 ? -14.924 6.613 12.026 1.00 98.25 93 ILE A O 1
ATOM 770 N N . LYS A 1 94 ? -14.385 5.928 14.098 1.00 98.06 94 LYS A N 1
ATOM 771 C CA . LYS A 1 94 ? -14.104 7.262 14.639 1.00 98.06 94 LYS A CA 1
ATOM 772 C C . LYS A 1 94 ? -12.666 7.679 14.353 1.00 98.06 94 LYS A C 1
ATOM 774 O O . LYS A 1 94 ? -11.779 6.837 14.208 1.00 98.06 94 LYS A O 1
ATOM 779 N N . LYS A 1 95 ? -12.401 8.989 14.344 1.00 96.50 95 LYS A N 1
ATOM 780 C CA . LYS A 1 95 ? -11.054 9.521 14.060 1.00 96.50 95 LYS A CA 1
ATOM 781 C C . LYS A 1 95 ? -9.974 9.035 15.034 1.00 96.50 95 LYS A C 1
ATOM 783 O O . LYS A 1 95 ? -8.826 8.917 14.637 1.00 96.50 95 LYS A O 1
ATOM 788 N N . ASN A 1 96 ? -10.323 8.735 16.285 1.00 95.94 96 ASN A N 1
ATOM 789 C CA . ASN A 1 96 ? -9.381 8.237 17.294 1.00 95.94 96 ASN A CA 1
ATOM 790 C C . ASN A 1 96 ? -9.059 6.739 17.152 1.00 95.94 96 ASN A C 1
ATOM 792 O O . ASN A 1 96 ? -8.169 6.248 17.829 1.00 95.94 96 ASN A O 1
ATOM 796 N N . GLN A 1 97 ? -9.760 6.012 16.278 1.00 98.19 97 GLN A N 1
ATOM 797 C CA . GLN A 1 97 ? -9.557 4.575 16.065 1.00 98.19 97 GLN A CA 1
ATOM 798 C C . GLN A 1 97 ? -8.635 4.275 14.877 1.00 98.19 97 GLN A C 1
ATOM 800 O O . GLN A 1 97 ? -8.247 3.130 14.674 1.00 98.19 97 GLN A O 1
ATOM 805 N N . ILE A 1 98 ? -8.283 5.280 14.068 1.00 98.12 98 ILE A N 1
ATOM 806 C CA . ILE A 1 98 ? -7.506 5.061 12.843 1.00 98.12 98 ILE A CA 1
ATOM 807 C C . ILE A 1 98 ? -6.062 4.628 13.127 1.00 98.12 98 ILE A C 1
ATOM 809 O O . ILE A 1 98 ? -5.531 3.810 12.381 1.00 98.12 98 ILE A O 1
ATOM 813 N N . GLN A 1 99 ? -5.447 5.114 14.214 1.00 98.38 99 GLN A N 1
ATOM 814 C CA . GLN A 1 99 ? -4.121 4.645 14.629 1.00 98.38 99 GLN A CA 1
ATOM 815 C C . GLN A 1 99 ? -4.188 3.175 15.049 1.00 98.38 99 GLN A C 1
ATOM 817 O O . GLN A 1 99 ? -3.396 2.385 14.556 1.00 98.38 99 GLN A O 1
ATOM 822 N N . LEU A 1 100 ? -5.199 2.785 15.839 1.00 98.69 100 LEU A N 1
ATOM 823 C CA . LEU A 1 100 ? -5.436 1.388 16.223 1.00 98.69 100 LEU A CA 1
ATOM 824 C C . LEU A 1 100 ? -5.618 0.491 14.999 1.00 98.69 100 LEU A C 1
ATOM 826 O O . LEU A 1 100 ? -4.945 -0.529 14.888 1.00 98.69 100 LEU A O 1
ATOM 830 N N . LEU A 1 101 ? -6.458 0.899 14.044 1.00 98.81 101 LEU A N 1
ATOM 831 C CA . LEU A 1 101 ? -6.613 0.178 12.782 1.00 98.81 101 LEU A CA 1
ATOM 832 C C . LEU A 1 101 ? -5.274 0.031 12.047 1.00 98.81 101 LEU A C 1
ATOM 834 O O . LEU A 1 101 ? -4.951 -1.061 11.592 1.00 98.81 101 LEU A O 1
ATOM 838 N N . GLY A 1 102 ? -4.492 1.109 11.948 1.00 98.69 102 GLY A N 1
ATOM 839 C CA . GLY A 1 102 ? -3.172 1.091 11.320 1.00 98.69 102 GLY A CA 1
ATOM 840 C C . GLY A 1 102 ? -2.210 0.109 11.987 1.00 98.69 102 GLY A C 1
ATOM 841 O O . GLY A 1 102 ? -1.597 -0.707 11.298 1.00 98.69 102 GLY A O 1
ATOM 842 N N . THR A 1 103 ? -2.142 0.125 13.320 1.00 98.69 103 THR A N 1
ATOM 843 C CA . THR A 1 103 ? -1.332 -0.806 14.115 1.00 98.69 103 THR A CA 1
ATOM 844 C C . THR A 1 103 ? -1.741 -2.256 13.865 1.00 98.69 103 THR A C 1
ATOM 846 O O . THR A 1 103 ? -0.888 -3.114 13.649 1.00 98.69 103 THR A O 1
ATOM 849 N N . VAL A 1 104 ? -3.046 -2.536 13.835 1.00 98.81 104 VAL A N 1
ATOM 850 C CA . VAL A 1 104 ? -3.588 -3.881 13.588 1.00 98.81 104 VAL A CA 1
ATOM 851 C C . VAL A 1 104 ? -3.284 -4.350 12.167 1.00 98.81 104 VAL A C 1
ATOM 853 O O . VAL A 1 104 ? -2.863 -5.487 11.971 1.00 98.81 104 VAL A O 1
ATOM 856 N N . CYS A 1 105 ? -3.461 -3.489 11.164 1.00 98.81 105 CYS A N 1
ATOM 857 C CA . CYS A 1 105 ? -3.154 -3.826 9.776 1.00 98.81 105 CYS A CA 1
ATOM 858 C C . CYS A 1 105 ? -1.669 -4.156 9.587 1.00 98.81 105 CYS A C 1
ATOM 860 O O . CYS A 1 105 ? -1.346 -5.120 8.894 1.00 98.81 105 CYS A O 1
ATOM 862 N N . MET A 1 106 ? -0.779 -3.400 10.235 1.00 98.38 106 MET A N 1
ATOM 863 C CA . MET A 1 106 ? 0.659 -3.671 10.246 1.00 98.38 106 MET A CA 1
ATOM 864 C C . MET A 1 106 ? 0.986 -4.990 10.960 1.00 98.38 106 MET A C 1
ATOM 866 O O . MET A 1 106 ? 1.766 -5.780 10.438 1.00 98.38 106 MET A O 1
ATOM 870 N N . PHE A 1 107 ? 0.337 -5.276 12.094 1.00 98.62 107 PHE A N 1
ATOM 871 C CA . PHE A 1 107 ? 0.491 -6.541 12.823 1.00 98.62 107 PHE A CA 1
ATOM 872 C C . PHE A 1 107 ? 0.075 -7.762 11.995 1.00 98.62 107 PHE A C 1
ATOM 874 O O . PHE A 1 107 ? 0.748 -8.789 12.001 1.00 98.62 107 PHE A O 1
ATOM 881 N N . ILE A 1 108 ? -1.038 -7.663 11.265 1.00 98.75 108 ILE A N 1
ATOM 882 C CA . ILE A 1 108 ? -1.505 -8.749 10.398 1.00 98.75 108 ILE A CA 1
ATOM 883 C C . ILE A 1 108 ? -0.550 -8.914 9.210 1.00 98.75 108 ILE A C 1
ATOM 885 O O . ILE A 1 108 ? -0.157 -10.035 8.895 1.00 98.75 108 ILE A O 1
ATOM 889 N N . ALA A 1 109 ? -0.144 -7.814 8.568 1.00 98.50 109 ALA A N 1
ATOM 890 C CA . ALA A 1 109 ? 0.764 -7.856 7.425 1.00 98.50 109 ALA A CA 1
ATOM 891 C C . ALA A 1 109 ? 2.135 -8.450 7.789 1.00 98.50 109 ALA A C 1
ATOM 893 O O . ALA A 1 109 ? 2.648 -9.284 7.040 1.00 98.50 109 ALA A O 1
ATOM 894 N N . SER A 1 110 ? 2.695 -8.097 8.953 1.00 98.00 110 SER A N 1
ATOM 895 C CA . SER A 1 110 ? 3.966 -8.662 9.418 1.00 98.00 110 SER A CA 1
ATOM 896 C C . SER A 1 110 ? 3.868 -10.168 9.654 1.00 98.00 110 SER A C 1
ATOM 898 O O . SER A 1 110 ? 4.742 -10.912 9.221 1.00 98.00 110 SER A O 1
ATOM 900 N N . LYS A 1 111 ? 2.762 -10.659 10.233 1.00 97.44 111 LYS A N 1
ATOM 901 C CA . LYS A 1 111 ? 2.519 -12.105 10.412 1.00 97.44 111 LYS A CA 1
ATOM 902 C C . LYS A 1 111 ? 2.491 -12.898 9.109 1.00 97.44 111 LYS A C 1
ATOM 904 O O . LYS A 1 111 ? 2.736 -14.101 9.133 1.00 97.44 111 LYS A O 1
ATOM 909 N N . LEU A 1 112 ? 2.153 -12.251 7.996 1.00 96.56 112 LEU A N 1
ATOM 910 C CA . LEU A 1 112 ? 2.064 -12.886 6.682 1.00 96.56 112 LEU A CA 1
ATOM 911 C C . LEU A 1 112 ? 3.365 -12.832 5.890 1.00 96.56 112 LEU A C 1
ATOM 913 O O . LEU A 1 112 ? 3.647 -13.765 5.140 1.00 96.56 112 LEU A O 1
ATOM 917 N N . LYS A 1 113 ? 4.114 -11.733 5.998 1.00 94.38 113 LYS A N 1
ATOM 918 C CA . LYS A 1 113 ? 5.275 -11.473 5.138 1.00 94.38 113 LYS A CA 1
ATOM 919 C C . LYS A 1 113 ? 6.613 -11.668 5.847 1.00 94.38 113 LYS A C 1
ATOM 921 O O . LYS A 1 113 ? 7.600 -11.950 5.177 1.00 94.38 113 LYS A O 1
ATOM 926 N N . GLU A 1 114 ? 6.660 -11.573 7.172 1.00 92.19 114 GLU A N 1
ATOM 927 C CA . GLU A 1 114 ? 7.910 -11.686 7.921 1.00 92.19 114 GLU A CA 1
ATOM 928 C C . GLU A 1 114 ? 8.144 -13.093 8.465 1.00 92.19 114 GLU A C 1
ATOM 930 O O . GLU A 1 114 ? 7.225 -13.804 8.869 1.00 92.19 114 GLU A O 1
ATOM 935 N N . THR A 1 115 ? 9.421 -13.480 8.537 1.00 90.19 115 THR A N 1
ATOM 936 C CA . THR A 1 115 ? 9.822 -14.707 9.246 1.00 90.19 115 THR A CA 1
ATOM 937 C C . THR A 1 115 ? 9.636 -14.554 10.756 1.00 90.19 115 THR A C 1
ATOM 939 O O . THR A 1 115 ? 9.200 -15.491 11.423 1.00 90.19 115 THR A O 1
ATOM 942 N N . THR A 1 116 ? 9.940 -13.362 11.276 1.00 92.19 116 THR A N 1
ATOM 943 C CA . THR A 1 116 ? 9.739 -12.987 12.677 1.00 92.19 116 THR A CA 1
ATOM 944 C C . THR A 1 116 ? 8.825 -11.766 12.709 1.00 92.19 116 THR A C 1
ATOM 946 O O . THR A 1 116 ? 9.310 -10.651 12.548 1.00 92.19 116 THR A O 1
ATOM 949 N N . PRO A 1 117 ? 7.509 -11.961 12.872 1.00 95.38 117 PRO A N 1
ATOM 950 C CA . PRO A 1 117 ? 6.552 -10.863 12.858 1.00 95.38 117 PRO A CA 1
ATOM 951 C C . PRO A 1 117 ? 6.761 -9.887 14.015 1.00 95.38 117 PRO A C 1
ATOM 953 O O . PRO A 1 117 ? 7.153 -10.290 15.114 1.00 95.38 117 PRO A O 1
ATOM 956 N N . LEU A 1 118 ? 6.391 -8.624 13.792 1.00 96.00 118 LEU A N 1
ATOM 957 C CA . LEU A 1 118 ? 6.290 -7.614 14.849 1.00 96.00 118 LEU A CA 1
ATOM 958 C C . LEU A 1 118 ? 5.470 -8.127 16.039 1.00 96.00 118 LEU A C 1
ATOM 960 O O . LEU A 1 118 ? 4.394 -8.704 15.863 1.00 96.00 118 LEU A O 1
ATOM 964 N N . THR A 1 119 ? 5.949 -7.886 17.258 1.00 97.06 119 THR A N 1
ATOM 965 C CA . THR A 1 119 ? 5.234 -8.275 18.477 1.00 97.06 119 THR A CA 1
ATOM 966 C C . THR A 1 119 ? 4.172 -7.242 18.841 1.00 97.06 119 THR A C 1
ATOM 968 O O . THR A 1 119 ? 4.301 -6.048 18.564 1.00 97.06 119 THR A O 1
ATOM 971 N N . ALA A 1 120 ? 3.115 -7.693 19.513 1.00 97.25 120 ALA A N 1
ATOM 972 C CA . ALA A 1 120 ? 2.076 -6.798 20.007 1.00 97.25 120 ALA A CA 1
ATOM 973 C C . ALA A 1 120 ? 2.624 -5.799 21.048 1.00 97.25 120 ALA A C 1
ATOM 975 O O . ALA A 1 120 ? 2.187 -4.654 21.080 1.00 97.25 120 ALA A O 1
ATOM 976 N N . GLU A 1 121 ? 3.596 -6.204 21.871 1.00 96.88 121 GLU A N 1
ATOM 977 C CA . GLU A 1 121 ? 4.304 -5.333 22.814 1.00 96.88 121 GLU A CA 1
ATOM 978 C C . GLU A 1 121 ? 5.047 -4.198 22.097 1.00 96.88 121 GLU A C 1
ATOM 980 O O . GLU A 1 121 ? 4.870 -3.034 22.460 1.00 96.88 121 GLU A O 1
ATOM 985 N N . ASN A 1 122 ? 5.822 -4.518 21.052 1.00 95.38 122 ASN A N 1
ATOM 986 C CA . ASN A 1 122 ? 6.550 -3.508 20.279 1.00 95.38 122 ASN A CA 1
ATOM 987 C C . ASN A 1 122 ? 5.568 -2.536 19.622 1.00 95.38 122 ASN A C 1
ATOM 989 O O . ASN A 1 122 ? 5.716 -1.321 19.737 1.00 95.38 122 ASN A O 1
ATOM 993 N N . LEU A 1 123 ? 4.517 -3.059 18.992 1.00 96.62 123 LEU A N 1
ATOM 994 C CA . LEU A 1 123 ? 3.513 -2.236 18.327 1.00 96.62 123 LEU A CA 1
ATOM 995 C C . LEU A 1 123 ? 2.768 -1.298 19.278 1.00 96.62 123 LEU A C 1
ATOM 997 O O . LEU A 1 123 ? 2.549 -0.140 18.935 1.00 96.62 123 LEU A O 1
ATOM 1001 N N . VAL A 1 124 ? 2.421 -1.757 20.482 1.00 97.44 124 VAL A N 1
ATOM 1002 C CA . VAL A 1 124 ? 1.836 -0.897 21.520 1.00 97.44 124 VAL A CA 1
ATOM 1003 C C . VAL A 1 124 ? 2.813 0.211 21.922 1.00 97.44 124 VAL A C 1
ATOM 1005 O O . VAL A 1 124 ? 2.405 1.370 22.030 1.00 97.44 124 VAL A O 1
ATOM 1008 N N . SER A 1 125 ? 4.106 -0.098 22.060 1.00 97.12 125 SER A N 1
ATOM 1009 C CA . SER A 1 125 ? 5.110 0.916 22.401 1.00 97.12 125 SER A CA 1
ATOM 1010 C C . SER A 1 125 ? 5.250 2.010 21.333 1.00 97.12 125 SER A C 1
ATOM 1012 O O . SER A 1 125 ? 5.303 3.182 21.690 1.00 97.12 125 SER A O 1
ATOM 1014 N N . TYR A 1 126 ? 5.171 1.671 20.037 1.00 97.31 126 TYR A N 1
ATOM 1015 C CA . TYR A 1 126 ? 5.191 2.645 18.929 1.00 97.31 126 TYR A CA 1
ATOM 1016 C C . TYR A 1 126 ? 3.986 3.589 18.884 1.00 97.31 126 TYR A C 1
ATOM 1018 O O . TYR A 1 126 ? 3.987 4.570 18.140 1.00 97.31 126 TYR A O 1
ATOM 1026 N N . THR A 1 127 ? 2.940 3.282 19.646 1.00 95.50 127 THR A N 1
ATOM 1027 C CA . THR A 1 127 ? 1.749 4.129 19.775 1.00 95.50 127 THR A CA 1
ATOM 1028 C C . THR A 1 127 ? 1.826 5.036 21.005 1.00 95.50 127 THR A C 1
ATOM 1030 O O . THR A 1 127 ? 0.801 5.565 21.425 1.00 95.50 127 THR A O 1
ATOM 1033 N N . ASP A 1 128 ? 3.001 5.163 21.632 1.00 95.19 128 ASP A N 1
ATOM 1034 C CA . ASP A 1 128 ? 3.202 5.809 22.937 1.00 95.19 128 ASP A CA 1
ATOM 1035 C C . ASP A 1 128 ? 2.267 5.252 24.023 1.00 95.19 128 ASP A C 1
ATOM 1037 O O . ASP A 1 128 ? 1.819 5.958 24.926 1.00 95.19 128 ASP A O 1
ATOM 1041 N N . ASN A 1 129 ? 1.952 3.953 23.934 1.00 93.12 129 ASN A N 1
ATOM 1042 C CA . ASN A 1 129 ? 0.990 3.260 24.797 1.00 93.12 129 ASN A CA 1
ATOM 1043 C C . ASN A 1 129 ? -0.426 3.869 24.779 1.00 93.12 129 ASN A C 1
ATOM 1045 O O . ASN A 1 129 ? -1.199 3.665 25.717 1.00 93.12 129 ASN A O 1
ATOM 1049 N N . SER A 1 130 ? -0.789 4.599 23.718 1.00 94.31 130 SER A N 1
ATOM 1050 C CA . SER A 1 130 ? -2.159 5.091 23.516 1.00 94.31 130 SER A CA 1
ATOM 1051 C C . SER A 1 130 ? -3.154 3.972 23.194 1.00 94.31 130 SER A C 1
ATOM 1053 O O . SER A 1 130 ? -4.356 4.155 23.376 1.00 94.31 130 SER A O 1
ATOM 1055 N N . ILE A 1 131 ? -2.655 2.817 22.742 1.00 96.25 131 ILE A N 1
ATOM 1056 C CA . ILE A 1 131 ? -3.420 1.603 22.455 1.00 96.25 131 ILE A CA 1
ATOM 1057 C C . ILE A 1 131 ? -3.023 0.509 23.438 1.00 96.25 131 ILE A C 1
ATOM 1059 O O . ILE A 1 131 ? -1.840 0.257 23.658 1.00 96.25 131 ILE A O 1
ATOM 1063 N N . LEU A 1 132 ? -4.003 -0.205 23.985 1.00 97.00 132 LEU A N 1
ATOM 1064 C CA . LEU A 1 132 ? -3.744 -1.356 24.841 1.00 97.00 132 LEU A CA 1
ATOM 1065 C C . LEU A 1 132 ? -3.540 -2.631 24.014 1.00 97.00 132 LEU A C 1
ATOM 1067 O O . LEU A 1 132 ? -4.188 -2.851 22.990 1.00 97.00 132 LEU A O 1
ATOM 1071 N N . ARG A 1 133 ? -2.711 -3.553 24.521 1.00 97.75 133 ARG A N 1
ATOM 1072 C CA . ARG A 1 133 ? -2.526 -4.888 23.917 1.00 97.75 133 ARG A CA 1
ATOM 1073 C C . ARG A 1 133 ? -3.859 -5.604 23.697 1.00 97.75 133 ARG A C 1
ATOM 1075 O O . ARG A 1 133 ? -4.046 -6.240 22.669 1.00 97.75 133 ARG A O 1
ATOM 1082 N N . GLN A 1 134 ? -4.776 -5.520 24.659 1.00 97.94 134 GLN A N 1
ATOM 1083 C CA . GLN A 1 134 ? -6.082 -6.164 24.543 1.00 97.94 134 GLN A CA 1
ATOM 1084 C C . GLN A 1 134 ? -6.887 -5.600 23.362 1.00 97.94 134 GLN A C 1
ATOM 1086 O O . GLN A 1 134 ? -7.420 -6.377 22.575 1.00 97.94 134 GLN A O 1
ATOM 1091 N N . GLU A 1 135 ? -6.903 -4.275 23.189 1.00 97.88 135 GLU A N 1
ATOM 1092 C CA . GLU A 1 135 ? -7.582 -3.625 22.062 1.00 97.88 135 GLU A CA 1
ATOM 1093 C C . GLU A 1 135 ? -6.976 -4.051 20.723 1.00 97.88 135 GLU A C 1
ATOM 1095 O O . GLU A 1 135 ? -7.713 -4.338 19.782 1.00 97.88 135 GLU A O 1
ATOM 1100 N N . LEU A 1 136 ? -5.642 -4.158 20.654 1.00 98.38 136 LEU A N 1
ATOM 1101 C CA . LEU A 1 136 ? -4.935 -4.655 19.473 1.00 98.38 136 LEU A CA 1
ATOM 1102 C C . LEU A 1 136 ? -5.395 -6.074 19.096 1.00 98.38 136 LEU A C 1
ATOM 1104 O O . LEU A 1 136 ? -5.706 -6.328 17.934 1.00 98.38 136 LEU A O 1
ATOM 1108 N N . MET A 1 137 ? -5.477 -6.985 20.071 1.00 98.38 137 MET A N 1
ATOM 1109 C CA . MET A 1 137 ? -5.898 -8.373 19.835 1.00 98.38 137 MET A CA 1
ATOM 1110 C C . MET A 1 137 ? -7.380 -8.475 19.445 1.00 98.38 137 MET A C 1
ATOM 1112 O O . MET A 1 137 ? -7.741 -9.255 18.564 1.00 98.38 137 MET A O 1
ATOM 1116 N N . GLU A 1 138 ? -8.253 -7.684 20.071 1.00 98.50 138 GLU A N 1
ATOM 1117 C CA . GLU A 1 138 ? -9.681 -7.645 19.733 1.00 98.50 138 GLU A CA 1
ATOM 1118 C C . GLU A 1 138 ? -9.906 -7.101 18.317 1.00 98.50 138 GLU A C 1
ATOM 1120 O O . GLU A 1 138 ? -10.695 -7.653 17.540 1.00 98.50 138 GLU A O 1
ATOM 1125 N N . TRP A 1 139 ? -9.177 -6.047 17.946 1.00 98.69 139 TRP A N 1
ATOM 1126 C CA . TRP A 1 139 ? -9.263 -5.482 16.607 1.00 98.69 139 TRP A CA 1
ATOM 1127 C C . TRP A 1 139 ? -8.619 -6.359 15.543 1.00 98.69 139 TRP A C 1
ATOM 1129 O O . TRP A 1 139 ? -9.114 -6.365 14.419 1.00 98.69 139 TRP A O 1
ATOM 1139 N N . GLU A 1 140 ? -7.580 -7.129 15.866 1.00 98.75 140 GLU A N 1
ATOM 1140 C CA . GLU A 1 140 ? -7.049 -8.138 14.947 1.00 98.75 140 GLU A CA 1
ATOM 1141 C C . GLU A 1 140 ? -8.164 -9.085 14.494 1.00 98.75 140 GLU A C 1
ATOM 1143 O O . GLU A 1 140 ? -8.405 -9.231 13.294 1.00 98.75 140 GLU A O 1
ATOM 1148 N N . VAL A 1 141 ? -8.920 -9.649 15.439 1.00 98.56 141 VAL A N 1
ATOM 1149 C CA . VAL A 1 141 ? -10.057 -10.523 15.118 1.00 98.56 141 VAL A CA 1
ATOM 1150 C C . VAL A 1 141 ? -11.102 -9.776 14.285 1.00 98.56 141 VAL A C 1
ATOM 1152 O O . VAL A 1 141 ? -11.586 -10.308 13.283 1.00 98.56 141 VAL A O 1
ATOM 1155 N N . LEU A 1 142 ? -11.424 -8.528 14.639 1.00 98.62 142 LEU A N 1
ATOM 1156 C CA . LEU A 1 142 ? -12.378 -7.710 13.886 1.00 98.62 142 LEU A CA 1
ATOM 1157 C C . LEU A 1 142 ? -11.936 -7.488 12.431 1.00 98.62 142 LEU A C 1
ATOM 1159 O O . LEU A 1 142 ? -12.743 -7.669 11.515 1.00 98.62 142 LEU A O 1
ATOM 1163 N N . VAL A 1 143 ? -10.678 -7.107 12.203 1.00 98.75 143 VAL A N 1
ATOM 1164 C CA . VAL A 1 143 ? -10.123 -6.870 10.863 1.00 98.75 143 VAL A CA 1
ATOM 1165 C C . VAL A 1 143 ? -10.133 -8.163 10.056 1.00 98.75 143 VAL A C 1
ATOM 1167 O O . VAL A 1 143 ? -10.663 -8.170 8.944 1.00 98.75 143 VAL A O 1
ATOM 1170 N N . LEU A 1 144 ? -9.664 -9.276 10.628 1.00 98.69 144 LEU A N 1
ATOM 1171 C CA . LEU A 1 144 ? -9.680 -10.592 9.980 1.00 98.69 144 LEU A CA 1
ATOM 1172 C C . LEU A 1 144 ? -11.096 -11.008 9.561 1.00 98.69 144 LEU A C 1
ATOM 1174 O O . LEU A 1 144 ? -11.312 -11.438 8.426 1.00 98.69 144 LEU A O 1
ATOM 1178 N N . MET A 1 145 ? -12.087 -10.817 10.438 1.00 98.50 145 MET A N 1
ATOM 1179 C CA . MET A 1 145 ? -13.487 -11.124 10.135 1.00 98.50 145 MET A CA 1
ATOM 1180 C C . MET A 1 145 ? -14.053 -10.231 9.027 1.00 98.50 145 MET A C 1
ATOM 1182 O O . MET A 1 145 ? -14.754 -10.722 8.141 1.00 98.50 145 MET A O 1
ATOM 1186 N N . LYS A 1 146 ? -13.753 -8.927 9.041 1.00 98.12 146 LYS A N 1
ATOM 1187 C CA . LYS A 1 146 ? -14.244 -7.978 8.026 1.00 98.12 146 LYS A CA 1
ATOM 1188 C C . LYS A 1 146 ? -13.586 -8.180 6.666 1.00 98.12 146 LYS A C 1
ATOM 1190 O O . LYS A 1 146 ? -14.258 -8.052 5.647 1.00 98.12 146 LYS A O 1
ATOM 1195 N N . LEU A 1 147 ? -12.316 -8.573 6.644 1.00 97.88 147 LEU A N 1
ATOM 1196 C CA . LEU A 1 147 ? -11.614 -8.968 5.424 1.00 97.88 147 LEU A CA 1
ATOM 1197 C C . LEU A 1 147 ? -11.901 -10.419 5.013 1.00 97.88 147 LEU A C 1
ATOM 1199 O O . LEU A 1 147 ? -11.384 -10.868 3.995 1.00 97.88 147 LEU A O 1
ATOM 1203 N N . LYS A 1 148 ? -12.740 -11.146 5.766 1.00 97.75 148 LYS A N 1
ATOM 1204 C CA . LYS A 1 148 ? -13.112 -12.549 5.514 1.00 97.75 148 LYS A CA 1
ATOM 1205 C C . LYS A 1 148 ? -11.896 -13.470 5.380 1.00 97.75 148 LYS A C 1
ATOM 1207 O O . LYS A 1 148 ? -11.917 -14.389 4.568 1.00 97.75 148 LYS A O 1
ATOM 1212 N N . TRP A 1 149 ? -10.839 -13.196 6.148 1.00 97.88 149 TRP A N 1
ATOM 1213 C CA . TRP A 1 149 ? -9.553 -13.899 6.074 1.00 97.88 149 TRP A CA 1
ATOM 1214 C C . TRP A 1 149 ? -8.878 -13.865 4.686 1.00 97.88 149 TRP A C 1
ATOM 1216 O O . TRP A 1 149 ? -7.910 -14.582 4.444 1.00 97.88 149 TRP A O 1
ATOM 1226 N N . ASP A 1 150 ? -9.338 -13.000 3.778 1.00 97.00 150 ASP A N 1
ATOM 1227 C CA . ASP A 1 150 ? -8.772 -12.823 2.442 1.00 97.00 150 ASP A CA 1
ATOM 1228 C C . ASP A 1 150 ? -7.620 -11.810 2.488 1.00 97.00 150 ASP A C 1
ATOM 1230 O O . ASP A 1 150 ? -7.774 -10.625 2.158 1.00 97.00 150 ASP A O 1
ATOM 1234 N N . LEU A 1 151 ? -6.485 -12.294 2.997 1.00 96.31 151 LEU A N 1
ATOM 1235 C CA . LEU A 1 151 ? -5.308 -11.500 3.353 1.00 96.31 151 LEU A CA 1
ATOM 1236 C C . LEU A 1 151 ? -4.218 -11.496 2.275 1.00 96.31 151 LEU A C 1
ATOM 1238 O O . LEU A 1 151 ? -3.373 -10.608 2.281 1.00 96.31 151 LEU A O 1
ATOM 1242 N N . TRP A 1 152 ? -4.244 -12.431 1.327 1.00 92.44 152 TRP A N 1
ATOM 1243 C CA . TRP A 1 152 ? -3.273 -12.521 0.228 1.00 92.44 152 TRP A CA 1
ATOM 1244 C C . TRP A 1 152 ? -3.572 -11.502 -0.877 1.00 92.44 152 TRP A C 1
ATOM 1246 O O . TRP A 1 152 ? -3.787 -11.851 -2.034 1.00 92.44 152 TRP A O 1
ATOM 1256 N N . ALA A 1 153 ? -3.654 -10.231 -0.490 1.00 94.06 153 ALA A N 1
ATOM 1257 C CA . ALA A 1 153 ? -3.889 -9.142 -1.413 1.00 94.06 153 ALA A CA 1
ATOM 1258 C C . ALA A 1 153 ? -2.662 -8.923 -2.295 1.00 94.06 153 ALA A C 1
ATOM 1260 O O . ALA A 1 153 ? -1.532 -8.926 -1.808 1.00 94.06 153 ALA A O 1
ATOM 1261 N N . ILE A 1 154 ? -2.911 -8.701 -3.582 1.00 93.88 154 ILE A N 1
ATOM 1262 C CA . ILE A 1 154 ? -1.860 -8.372 -4.541 1.00 93.88 154 ILE A CA 1
ATOM 1263 C C . ILE A 1 154 ? -1.451 -6.917 -4.325 1.00 93.88 154 ILE A C 1
ATOM 1265 O O . ILE A 1 154 ? -2.286 -6.011 -4.305 1.00 93.88 154 ILE A O 1
ATOM 1269 N N . THR A 1 155 ? -0.154 -6.708 -4.161 1.00 95.00 155 THR A N 1
ATOM 1270 C CA . THR A 1 155 ? 0.485 -5.419 -3.924 1.00 95.00 155 THR A CA 1
ATOM 1271 C C . THR A 1 155 ? 1.335 -5.011 -5.130 1.00 95.00 155 THR A C 1
ATOM 1273 O O . THR A 1 155 ? 1.691 -5.849 -5.963 1.00 95.00 155 THR A O 1
ATOM 1276 N N . PRO A 1 156 ? 1.717 -3.726 -5.246 1.00 96.00 156 PRO A N 1
ATOM 1277 C CA . PRO A 1 156 ? 2.615 -3.299 -6.317 1.00 96.00 156 PRO A CA 1
ATOM 1278 C C . PRO A 1 156 ? 3.985 -3.999 -6.265 1.00 96.00 156 PRO A C 1
ATOM 1280 O O . PRO A 1 156 ? 4.627 -4.170 -7.300 1.00 96.00 156 PRO A O 1
ATOM 1283 N N . CYS A 1 157 ? 4.428 -4.437 -5.080 1.00 93.62 157 CYS A N 1
ATOM 1284 C CA . CYS A 1 157 ? 5.680 -5.177 -4.917 1.00 93.62 157 CYS A CA 1
ATOM 1285 C C . CYS A 1 157 ? 5.646 -6.535 -5.632 1.00 93.62 157 CYS A C 1
ATOM 1287 O O . CYS A 1 157 ? 6.649 -6.921 -6.226 1.00 93.62 157 CYS A O 1
ATOM 1289 N N . ASP A 1 158 ? 4.491 -7.211 -5.667 1.00 92.19 158 ASP A N 1
ATOM 1290 C CA . ASP A 1 158 ? 4.354 -8.484 -6.383 1.00 92.19 158 ASP A CA 1
ATOM 1291 C C . ASP A 1 158 ? 4.580 -8.268 -7.896 1.00 92.19 158 ASP A C 1
ATOM 1293 O O . ASP A 1 158 ? 5.333 -8.995 -8.540 1.00 92.19 158 ASP A O 1
ATOM 1297 N N . PHE A 1 159 ? 4.028 -7.194 -8.472 1.00 94.12 159 PHE A N 1
ATOM 1298 C CA . PHE A 1 159 ? 4.248 -6.853 -9.883 1.00 94.12 159 PHE A CA 1
ATOM 1299 C C . PHE A 1 159 ? 5.671 -6.384 -10.194 1.00 94.12 159 PHE A C 1
ATOM 1301 O O . PHE A 1 159 ? 6.160 -6.630 -11.297 1.00 94.12 159 PHE A O 1
ATOM 1308 N N . LEU A 1 160 ? 6.342 -5.719 -9.251 1.00 92.50 160 LEU A N 1
ATOM 1309 C CA . LEU A 1 160 ? 7.700 -5.210 -9.441 1.00 92.50 160 LEU A CA 1
ATOM 1310 C C . LEU A 1 160 ? 8.666 -6.329 -9.858 1.00 92.50 160 LEU A C 1
ATOM 1312 O O . LEU A 1 160 ? 9.386 -6.181 -10.847 1.00 92.50 160 LEU A O 1
ATOM 1316 N N . GLU A 1 161 ? 8.645 -7.467 -9.159 1.00 86.25 161 GLU A N 1
ATOM 1317 C CA . GLU A 1 161 ? 9.514 -8.606 -9.482 1.00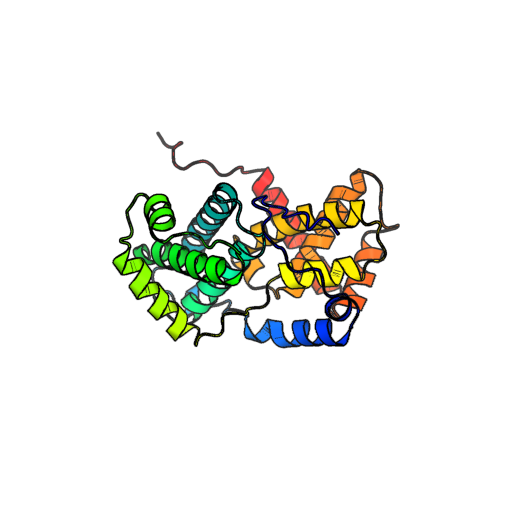 86.25 161 GLU A CA 1
ATOM 1318 C C . GLU A 1 161 ? 9.155 -9.248 -10.832 1.00 86.25 161 GLU A C 1
ATOM 1320 O O . GLU A 1 161 ? 10.040 -9.578 -11.635 1.00 86.25 161 GLU A O 1
ATOM 1325 N N . HIS A 1 162 ? 7.859 -9.381 -11.126 1.00 89.19 162 HIS A N 1
ATOM 1326 C CA . HIS A 1 162 ? 7.378 -9.928 -12.396 1.00 89.19 162 HIS A CA 1
ATOM 1327 C C . HIS A 1 162 ? 7.743 -9.053 -13.599 1.00 89.19 162 HIS A C 1
ATOM 1329 O O . HIS A 1 162 ? 8.108 -9.583 -14.651 1.00 89.19 162 HIS A O 1
ATOM 1335 N N . ILE A 1 163 ? 7.662 -7.729 -13.465 1.00 91.00 163 ILE A N 1
ATOM 1336 C CA . ILE A 1 163 ? 8.012 -6.806 -14.545 1.00 91.00 163 ILE A CA 1
ATOM 1337 C C . ILE A 1 163 ? 9.529 -6.794 -14.738 1.00 91.00 163 ILE A C 1
ATOM 1339 O O . ILE A 1 163 ? 9.993 -7.019 -15.853 1.00 91.00 163 ILE A O 1
ATOM 1343 N N . LE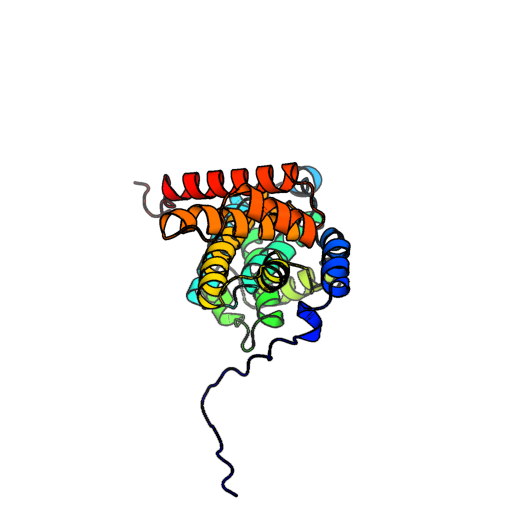U A 1 164 ? 10.313 -6.608 -13.669 1.00 89.56 164 LEU A N 1
ATOM 1344 C CA . LEU A 1 164 ? 11.775 -6.526 -13.767 1.00 89.56 164 LEU A CA 1
ATOM 1345 C C . LEU A 1 164 ? 12.406 -7.807 -14.321 1.00 89.56 164 LEU A C 1
ATOM 1347 O O . LEU A 1 164 ? 13.306 -7.721 -15.145 1.00 89.56 164 LEU A O 1
ATOM 1351 N N . SER A 1 165 ? 11.905 -8.988 -13.943 1.00 87.62 165 SER A N 1
ATOM 1352 C CA . SER A 1 165 ? 12.401 -10.268 -14.482 1.00 87.62 165 SER A CA 1
ATOM 1353 C C . SER A 1 165 ? 12.159 -10.452 -15.987 1.00 87.62 165 SER A C 1
ATOM 1355 O O . SER A 1 165 ? 12.840 -11.258 -16.619 1.00 87.62 165 SER A O 1
ATOM 1357 N N . ARG A 1 166 ? 11.210 -9.707 -16.569 1.00 88.31 166 ARG A N 1
ATOM 1358 C CA . ARG A 1 166 ? 10.891 -9.713 -18.007 1.00 88.31 166 ARG A CA 1
ATOM 1359 C C . ARG A 1 166 ? 11.591 -8.594 -18.773 1.00 88.31 166 ARG A C 1
ATOM 1361 O O . ARG A 1 166 ? 11.680 -8.661 -19.997 1.00 88.31 166 ARG A O 1
ATOM 1368 N N . LEU A 1 167 ? 12.104 -7.582 -18.077 1.00 83.88 167 LEU A N 1
ATOM 1369 C CA . LEU A 1 167 ? 12.964 -6.571 -18.672 1.00 83.88 167 LEU A CA 1
ATOM 1370 C C . LEU A 1 167 ? 14.373 -7.168 -18.777 1.00 83.88 167 LEU A C 1
ATOM 1372 O O . LEU A 1 167 ? 14.979 -7.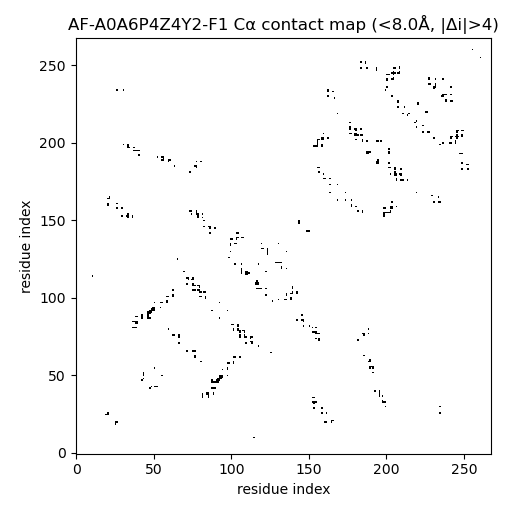529 -17.774 1.00 83.88 167 LEU A O 1
ATOM 1376 N N . SER A 1 168 ? 14.897 -7.317 -19.995 1.00 81.00 168 SER A N 1
ATOM 1377 C CA . SER A 1 168 ? 16.225 -7.898 -20.253 1.00 81.00 168 SER A CA 1
ATOM 1378 C C . SER A 1 168 ? 17.366 -6.956 -19.827 1.00 81.00 168 SER A C 1
ATOM 1380 O O . SER A 1 168 ? 18.123 -6.470 -20.661 1.00 81.00 168 SER A O 1
ATOM 1382 N N . ILE A 1 169 ? 17.467 -6.668 -18.527 1.00 83.25 169 ILE A N 1
ATOM 1383 C CA . ILE A 1 169 ? 18.424 -5.739 -17.916 1.00 83.25 169 ILE A CA 1
ATOM 1384 C C . ILE A 1 169 ? 19.454 -6.531 -17.098 1.00 83.25 169 ILE A C 1
ATOM 1386 O O . ILE A 1 169 ? 19.155 -7.572 -16.514 1.00 83.25 169 ILE A O 1
ATOM 1390 N N . GLU A 1 170 ? 20.677 -6.011 -17.013 1.00 85.69 170 GLU A N 1
ATOM 1391 C CA . GLU A 1 170 ? 21.710 -6.510 -16.103 1.00 85.69 170 GLU A CA 1
ATOM 1392 C C . GLU A 1 170 ? 21.225 -6.539 -14.645 1.00 85.69 170 GLU A C 1
ATOM 1394 O O . GLU A 1 170 ? 20.583 -5.603 -14.160 1.00 85.69 170 GLU A O 1
ATOM 1399 N N . ARG A 1 171 ? 21.594 -7.600 -13.919 1.00 84.75 171 ARG A N 1
ATOM 1400 C CA . ARG A 1 171 ? 21.129 -7.857 -12.548 1.00 84.75 171 ARG A CA 1
ATOM 1401 C C . ARG A 1 171 ? 21.384 -6.690 -11.591 1.00 84.75 171 ARG A C 1
ATOM 1403 O O . ARG A 1 171 ? 20.483 -6.304 -10.859 1.00 84.75 171 ARG A O 1
ATOM 1410 N N . GLU A 1 172 ? 22.576 -6.098 -11.631 1.00 85.75 172 GLU A N 1
ATOM 1411 C CA . GLU A 1 172 ? 22.944 -4.981 -10.747 1.00 85.75 172 GLU A CA 1
ATOM 1412 C C . GLU A 1 172 ? 22.051 -3.752 -10.960 1.00 85.75 172 GLU A C 1
ATOM 1414 O O . GLU A 1 172 ? 21.616 -3.108 -10.002 1.00 85.75 172 GLU A O 1
ATOM 1419 N N . LYS A 1 173 ? 21.724 -3.453 -12.221 1.00 84.88 173 LYS A N 1
ATOM 1420 C CA . LYS A 1 173 ? 20.821 -2.357 -12.581 1.00 84.88 173 LYS A CA 1
ATOM 1421 C C . LYS A 1 173 ? 19.381 -2.683 -12.202 1.00 84.88 173 LYS A C 1
ATOM 1423 O O . LYS A 1 173 ? 18.699 -1.822 -11.657 1.00 84.88 173 LYS A O 1
ATOM 1428 N N . SER A 1 174 ? 18.938 -3.923 -12.422 1.00 88.31 174 SER A N 1
ATOM 1429 C CA . SER A 1 174 ? 17.623 -4.394 -11.975 1.00 88.31 174 SER A CA 1
ATOM 1430 C C . SER A 1 174 ? 17.451 -4.224 -10.462 1.00 88.31 174 SER A C 1
ATOM 1432 O O . SER A 1 174 ? 16.433 -3.695 -10.022 1.00 88.31 174 SER A O 1
ATOM 1434 N N . ASP A 1 175 ? 18.454 -4.596 -9.663 1.00 88.94 175 ASP A N 1
ATOM 1435 C CA . ASP A 1 175 ? 18.421 -4.442 -8.203 1.00 88.94 175 ASP A CA 1
ATOM 1436 C C . ASP A 1 175 ? 18.402 -2.959 -7.785 1.00 88.94 175 ASP A C 1
ATOM 1438 O O . ASP A 1 175 ? 17.727 -2.579 -6.825 1.00 88.94 175 ASP A O 1
ATOM 1442 N N . MET A 1 176 ? 19.116 -2.092 -8.510 1.00 89.88 176 MET A N 1
ATOM 1443 C CA . MET A 1 176 ? 19.089 -0.646 -8.274 1.00 89.88 176 MET A CA 1
ATOM 1444 C C . MET A 1 176 ? 17.718 -0.036 -8.592 1.00 89.88 176 MET A C 1
ATOM 1446 O O . MET A 1 176 ? 17.204 0.748 -7.789 1.00 89.88 176 MET A O 1
ATOM 1450 N N . ILE A 1 177 ? 17.119 -0.404 -9.728 1.00 91.38 177 ILE A N 1
ATOM 1451 C CA . ILE A 1 177 ? 15.779 0.040 -10.132 1.00 91.38 177 ILE A CA 1
ATOM 1452 C C . ILE A 1 177 ? 14.747 -0.453 -9.121 1.00 91.38 177 ILE A C 1
ATOM 1454 O O . ILE A 1 177 ? 13.937 0.350 -8.663 1.00 91.38 177 ILE A O 1
ATOM 1458 N N . ALA A 1 178 ? 14.814 -1.726 -8.714 1.00 92.69 178 ALA A N 1
ATOM 1459 C CA . ALA A 1 178 ? 13.922 -2.303 -7.711 1.00 92.69 178 ALA A CA 1
ATOM 1460 C C . ALA A 1 178 ? 13.917 -1.469 -6.423 1.00 92.69 178 ALA A C 1
ATOM 1462 O O . ALA A 1 178 ? 12.857 -1.034 -5.983 1.00 92.69 178 ALA A O 1
ATOM 1463 N N . LYS A 1 179 ? 15.098 -1.136 -5.885 1.00 92.19 179 LYS A N 1
ATOM 1464 C CA . LYS A 1 179 ? 15.229 -0.326 -4.660 1.00 92.19 179 LYS A CA 1
ATOM 1465 C C . LYS A 1 179 ? 14.625 1.075 -4.776 1.00 92.19 179 LYS A C 1
ATOM 1467 O O . LYS A 1 179 ? 14.115 1.607 -3.791 1.00 92.19 179 LYS A O 1
ATOM 1472 N N . HIS A 1 180 ? 14.716 1.714 -5.941 1.00 92.38 180 HIS A N 1
ATOM 1473 C CA . HIS A 1 180 ? 14.104 3.030 -6.160 1.00 92.38 180 HIS A CA 1
ATOM 1474 C C . HIS A 1 180 ? 12.590 2.909 -6.346 1.00 92.38 180 HIS A C 1
ATOM 1476 O O . HIS A 1 180 ? 11.834 3.638 -5.705 1.00 92.38 180 HIS A O 1
ATOM 1482 N N . ALA A 1 181 ? 12.150 1.940 -7.148 1.00 95.25 181 ALA A N 1
ATOM 1483 C CA . ALA A 1 181 ? 10.741 1.665 -7.384 1.00 95.25 181 ALA A CA 1
ATOM 1484 C C . ALA A 1 181 ? 10.005 1.297 -6.086 1.00 95.25 181 ALA A C 1
ATOM 1486 O O . ALA A 1 181 ? 8.913 1.803 -5.863 1.00 95.25 181 ALA A O 1
ATOM 1487 N N . GLN A 1 182 ? 10.610 0.516 -5.184 1.00 95.06 182 GLN A N 1
ATOM 1488 C CA . GLN A 1 182 ? 10.045 0.198 -3.863 1.00 95.06 182 GLN A CA 1
ATOM 1489 C C . GLN A 1 182 ? 9.762 1.456 -3.030 1.00 95.06 182 GLN A C 1
ATOM 1491 O O . GLN A 1 182 ? 8.685 1.593 -2.449 1.00 95.06 182 GLN A O 1
ATOM 1496 N N . LYS A 1 183 ? 10.682 2.430 -3.021 1.00 93.81 183 LYS A N 1
ATOM 1497 C CA . LYS A 1 183 ? 10.468 3.714 -2.329 1.00 93.81 183 LYS A CA 1
ATOM 1498 C C . LYS A 1 183 ? 9.319 4.506 -2.947 1.00 93.81 183 LY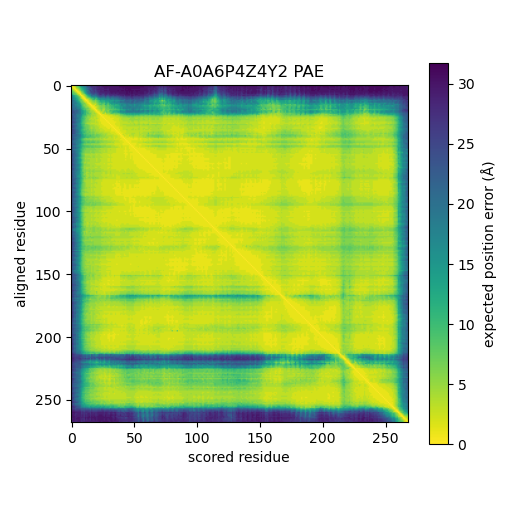S A C 1
ATOM 1500 O O . LYS A 1 183 ? 8.554 5.140 -2.224 1.00 93.81 183 LYS A O 1
ATOM 1505 N N . PHE A 1 184 ? 9.193 4.477 -4.271 1.00 95.56 184 PHE A N 1
ATOM 1506 C CA . PHE A 1 184 ? 8.102 5.150 -4.972 1.00 95.56 184 PHE A CA 1
ATOM 1507 C C . PHE A 1 184 ? 6.761 4.456 -4.743 1.00 95.56 184 PHE A C 1
ATOM 1509 O O . PHE A 1 184 ? 5.781 5.147 -4.487 1.00 95.56 184 PHE A O 1
ATOM 1516 N N . ILE A 1 185 ? 6.724 3.123 -4.706 1.00 97.06 185 ILE A N 1
ATOM 1517 C CA . ILE A 1 185 ? 5.548 2.345 -4.29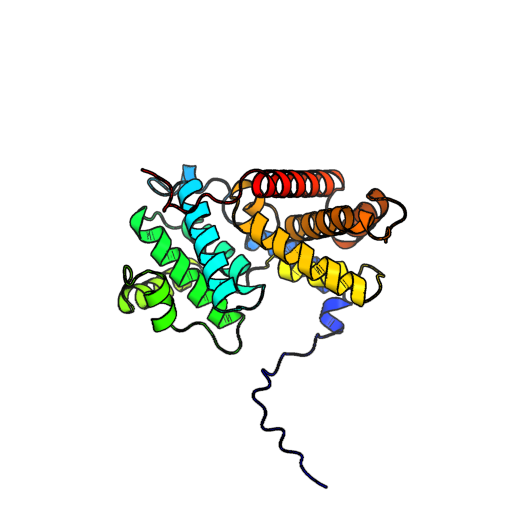6 1.00 97.06 185 ILE A CA 1
ATOM 1518 C C . ILE A 1 185 ? 5.116 2.753 -2.886 1.00 97.06 185 ILE A C 1
ATOM 1520 O O . ILE A 1 185 ? 3.948 3.078 -2.677 1.00 97.06 185 ILE A O 1
ATOM 1524 N N . ALA A 1 186 ? 6.048 2.803 -1.930 1.00 95.44 186 ALA A N 1
ATOM 1525 C CA . ALA A 1 186 ? 5.734 3.231 -0.572 1.00 95.44 186 ALA A CA 1
ATOM 1526 C C . ALA A 1 186 ? 5.163 4.660 -0.550 1.00 95.44 186 ALA A C 1
ATOM 1528 O O . ALA A 1 186 ? 4.138 4.919 0.080 1.00 95.44 186 ALA A O 1
ATOM 1529 N N . LEU A 1 187 ? 5.760 5.579 -1.310 1.00 95.00 187 LEU A N 1
ATOM 1530 C CA . LEU A 1 187 ? 5.243 6.937 -1.446 1.00 95.00 187 LEU A CA 1
ATOM 1531 C C . LEU A 1 187 ? 3.811 6.951 -2.021 1.00 95.00 187 LEU A C 1
ATOM 1533 O O . LEU A 1 187 ? 2.935 7.602 -1.451 1.00 95.00 187 LEU A O 1
ATOM 1537 N N . CYS A 1 188 ? 3.538 6.173 -3.071 1.00 96.25 188 CYS A N 1
ATOM 1538 C CA . CYS A 1 188 ? 2.199 6.023 -3.652 1.00 96.25 188 CYS A CA 1
ATOM 1539 C C . CYS A 1 188 ? 1.179 5.522 -2.626 1.00 96.25 188 CYS A C 1
ATOM 1541 O O . CYS A 1 188 ? 0.071 6.043 -2.559 1.00 96.25 188 CYS A O 1
ATOM 1543 N N . CYS A 1 189 ? 1.560 4.558 -1.787 1.00 96.19 189 CYS A N 1
ATOM 1544 C CA . CYS A 1 189 ? 0.691 4.020 -0.745 1.00 96.19 189 CYS A CA 1
ATOM 1545 C C . CYS A 1 189 ? 0.318 5.060 0.325 1.00 96.19 189 CYS A C 1
ATOM 1547 O O . CYS A 1 189 ? -0.716 4.897 0.973 1.00 96.19 189 CYS A O 1
ATOM 1549 N N . THR A 1 190 ? 1.099 6.133 0.515 1.00 94.81 190 THR A N 1
ATOM 1550 C CA . THR A 1 190 ? 0.766 7.208 1.473 1.00 94.81 190 THR A CA 1
ATOM 1551 C C . THR A 1 190 ? -0.271 8.197 0.935 1.00 94.81 190 THR A C 1
ATOM 1553 O O . THR A 1 190 ? -1.096 8.692 1.708 1.00 94.81 190 THR A O 1
ATOM 1556 N N . GLU A 1 191 ? -0.303 8.422 -0.380 1.00 93.12 191 GLU A N 1
ATOM 1557 C CA . GLU A 1 191 ? -1.249 9.331 -1.030 1.00 93.12 191 GLU A CA 1
ATOM 1558 C C . GLU A 1 191 ? -2.513 8.618 -1.490 1.00 93.12 191 GLU A C 1
ATOM 1560 O O . GLU A 1 191 ? -2.472 7.714 -2.320 1.00 93.12 191 GLU A O 1
ATOM 1565 N N . PHE A 1 192 ? -3.667 9.074 -1.002 1.00 92.56 192 PHE A N 1
ATOM 1566 C CA . PHE A 1 192 ? -4.937 8.409 -1.283 1.00 92.56 192 PHE A CA 1
ATOM 1567 C C . PHE A 1 192 ? -5.246 8.307 -2.782 1.00 92.56 192 PHE A C 1
ATOM 1569 O O . PHE A 1 192 ? -5.624 7.241 -3.246 1.00 92.56 192 PHE A O 1
ATOM 1576 N N . GLU A 1 193 ? -5.066 9.385 -3.548 1.00 90.75 193 GLU A N 1
ATOM 1577 C CA . GLU A 1 193 ? -5.424 9.399 -4.974 1.00 90.75 193 GLU A CA 1
ATOM 1578 C C . GLU A 1 193 ? -4.621 8.386 -5.794 1.00 90.75 193 GLU A C 1
ATOM 1580 O O . GLU A 1 193 ? -5.173 7.746 -6.684 1.00 90.75 193 GLU A O 1
ATOM 1585 N N . VAL A 1 194 ? -3.336 8.214 -5.470 1.00 91.50 194 VAL A N 1
ATOM 1586 C CA . VAL A 1 194 ? -2.449 7.278 -6.171 1.00 91.50 194 VAL A CA 1
ATOM 1587 C C . VAL A 1 194 ? -2.657 5.852 -5.667 1.00 91.50 194 VAL A C 1
ATOM 1589 O O . VAL A 1 194 ? -2.656 4.921 -6.467 1.00 91.50 194 VAL A O 1
ATOM 1592 N N . ALA A 1 195 ? -2.907 5.673 -4.366 1.00 92.50 195 ALA A N 1
ATOM 1593 C CA . ALA A 1 195 ? -3.180 4.371 -3.759 1.00 92.50 195 ALA A CA 1
ATOM 1594 C C . ALA A 1 195 ? -4.448 3.685 -4.306 1.00 92.50 195 ALA A C 1
ATOM 1596 O O . ALA A 1 195 ? -4.602 2.479 -4.135 1.00 92.50 195 ALA A O 1
ATOM 1597 N N . MET A 1 196 ? -5.357 4.433 -4.945 1.00 93.81 196 MET A N 1
ATOM 1598 C CA . MET A 1 196 ? -6.555 3.880 -5.594 1.00 93.81 196 MET A CA 1
ATOM 1599 C C . MET A 1 196 ? -6.311 3.391 -7.032 1.00 93.81 196 MET A C 1
ATOM 1601 O O . MET A 1 196 ? -7.240 2.871 -7.653 1.00 93.81 196 MET A O 1
ATOM 1605 N N . HIS A 1 197 ? -5.104 3.556 -7.583 1.00 93.88 197 HIS A N 1
ATOM 1606 C CA . HIS A 1 197 ? -4.739 2.925 -8.854 1.00 93.88 197 HIS A CA 1
ATOM 1607 C C . HIS A 1 197 ? -4.504 1.426 -8.679 1.00 93.88 197 HIS A C 1
ATOM 1609 O O . HIS A 1 197 ? -4.238 0.937 -7.581 1.00 93.88 197 HIS A O 1
ATOM 1615 N N . LEU A 1 198 ? -4.576 0.690 -9.788 1.00 95.12 198 LEU A N 1
ATOM 1616 C CA . LEU A 1 198 ? -4.269 -0.736 -9.792 1.00 95.12 198 LEU A CA 1
ATOM 1617 C C . LEU A 1 198 ? -2.808 -0.980 -9.365 1.00 95.12 198 LEU A C 1
ATOM 1619 O O . LEU A 1 198 ? -1.919 -0.237 -9.800 1.00 95.12 198 LEU A O 1
ATOM 1623 N N . PRO A 1 199 ? -2.529 -2.015 -8.553 1.00 96.06 199 PRO A N 1
ATOM 1624 C CA . PRO A 1 199 ? -1.170 -2.350 -8.145 1.00 96.06 199 PRO A CA 1
ATOM 1625 C C . PRO A 1 199 ? -0.181 -2.505 -9.310 1.00 96.06 199 PRO A C 1
ATOM 1627 O O . PRO A 1 199 ? 0.953 -2.032 -9.209 1.00 96.06 199 PRO A O 1
ATOM 1630 N N . SER A 1 200 ? -0.614 -3.086 -10.432 1.00 95.75 200 SER A N 1
ATOM 1631 C CA . SER A 1 200 ? 0.183 -3.213 -11.657 1.00 95.75 200 SER A CA 1
ATOM 1632 C C . SER A 1 200 ? 0.571 -1.857 -12.254 1.00 95.75 200 SER A C 1
ATOM 1634 O O . SER A 1 200 ? 1.722 -1.657 -12.651 1.00 95.75 200 SER A O 1
ATOM 1636 N N . MET A 1 201 ? -0.353 -0.890 -12.249 1.00 95.25 201 MET A N 1
ATOM 1637 C CA . MET A 1 201 ? -0.105 0.482 -12.696 1.00 95.25 201 MET A CA 1
ATOM 1638 C C . MET A 1 201 ? 0.879 1.201 -11.776 1.00 95.25 201 MET A C 1
ATOM 1640 O O . MET A 1 201 ? 1.806 1.839 -12.272 1.00 95.25 201 MET A O 1
ATOM 1644 N N . ILE A 1 202 ? 0.714 1.078 -10.454 1.00 96.12 202 ILE A N 1
ATOM 1645 C CA . ILE A 1 202 ? 1.617 1.701 -9.473 1.00 96.12 202 ILE A CA 1
ATOM 1646 C C . ILE A 1 202 ? 3.032 1.138 -9.622 1.00 96.12 202 ILE A C 1
ATOM 1648 O O . ILE A 1 202 ? 3.998 1.903 -9.648 1.00 96.12 202 ILE A O 1
ATOM 1652 N N . ALA A 1 203 ? 3.168 -0.184 -9.762 1.00 96.06 203 ALA A N 1
ATOM 1653 C CA . ALA A 1 203 ? 4.456 -0.836 -9.971 1.00 96.06 203 ALA A CA 1
ATOM 1654 C C . ALA A 1 203 ? 5.112 -0.362 -11.272 1.00 96.06 203 ALA A C 1
ATOM 1656 O O . ALA A 1 203 ? 6.280 0.034 -11.275 1.00 96.06 203 ALA A O 1
ATOM 1657 N N . ALA A 1 204 ? 4.347 -0.333 -12.367 1.00 94.62 204 ALA A N 1
ATOM 1658 C CA . ALA A 1 204 ? 4.860 0.086 -13.658 1.00 94.62 204 ALA A CA 1
ATOM 1659 C C . ALA A 1 204 ? 5.265 1.573 -13.675 1.00 94.62 204 ALA A C 1
ATOM 1661 O O . ALA A 1 204 ? 6.369 1.923 -14.090 1.00 94.62 204 ALA A O 1
ATOM 1662 N N . GLY A 1 205 ? 4.419 2.458 -13.146 1.00 94.31 205 GLY A N 1
ATOM 1663 C CA . GLY A 1 205 ? 4.744 3.876 -13.005 1.00 94.31 205 GLY A CA 1
ATOM 1664 C C . GLY A 1 205 ? 5.970 4.112 -12.114 1.00 94.31 205 GLY A C 1
ATOM 1665 O O . GLY A 1 205 ? 6.805 4.954 -12.438 1.00 94.31 205 GLY A O 1
ATOM 1666 N N . SER A 1 206 ? 6.128 3.329 -11.042 1.00 95.56 206 SER A N 1
ATOM 1667 C CA . SER A 1 206 ? 7.282 3.415 -10.135 1.00 95.56 206 SER A CA 1
ATOM 1668 C C . SER A 1 206 ? 8.588 2.974 -10.796 1.00 95.56 206 SER A C 1
ATOM 1670 O O . SER A 1 206 ? 9.609 3.634 -10.618 1.00 95.56 206 SER A O 1
ATOM 1672 N N . ILE A 1 207 ? 8.573 1.899 -11.591 1.00 93.69 207 ILE A N 1
ATOM 1673 C CA . ILE A 1 207 ? 9.741 1.487 -12.386 1.00 93.69 207 ILE A CA 1
ATOM 1674 C C . ILE A 1 207 ? 10.069 2.565 -13.426 1.00 93.69 207 ILE A C 1
ATOM 1676 O O . ILE A 1 207 ? 11.227 2.951 -13.539 1.00 93.69 207 ILE A O 1
ATOM 1680 N N . GLY A 1 208 ? 9.067 3.091 -14.140 1.00 91.50 208 GLY A N 1
ATOM 1681 C CA . GLY A 1 208 ? 9.259 4.162 -15.123 1.00 91.50 208 GLY A CA 1
ATOM 1682 C C . GLY A 1 208 ? 9.908 5.408 -14.516 1.00 91.50 208 GLY A C 1
ATOM 1683 O O . GLY A 1 208 ? 10.906 5.903 -15.037 1.00 91.50 208 GLY A O 1
ATOM 1684 N N . ALA A 1 209 ? 9.403 5.865 -13.367 1.00 91.31 209 ALA A N 1
ATOM 1685 C CA . ALA A 1 209 ? 9.974 6.992 -12.631 1.00 91.31 209 ALA A CA 1
ATOM 1686 C C . ALA A 1 209 ? 11.395 6.695 -12.111 1.00 91.31 209 ALA A C 1
ATOM 1688 O O . ALA A 1 209 ? 12.262 7.567 -12.153 1.00 91.31 209 ALA A O 1
ATOM 1689 N N . ALA A 1 210 ? 11.658 5.467 -11.645 1.00 91.38 210 ALA A N 1
ATOM 1690 C CA . ALA A 1 210 ? 12.985 5.047 -11.186 1.00 91.38 210 ALA A CA 1
ATOM 1691 C C . ALA A 1 210 ? 14.003 5.057 -12.321 1.00 91.38 210 ALA A C 1
ATOM 1693 O O . ALA A 1 210 ? 15.086 5.608 -12.163 1.00 91.38 210 ALA A O 1
ATOM 1694 N N . VAL A 1 211 ? 13.640 4.504 -13.474 1.00 88.62 211 VAL A N 1
ATOM 1695 C CA . VAL A 1 211 ? 14.492 4.512 -14.660 1.00 88.62 211 VAL A CA 1
ATOM 1696 C C . VAL A 1 211 ? 14.758 5.934 -15.128 1.00 88.62 211 VAL A C 1
ATOM 1698 O O . VAL A 1 211 ? 15.914 6.293 -15.294 1.00 88.62 211 VAL A O 1
ATOM 1701 N N . ASN A 1 212 ? 13.725 6.767 -15.261 1.00 86.31 212 ASN A N 1
ATOM 1702 C CA . ASN A 1 212 ? 13.887 8.149 -15.713 1.00 86.31 212 ASN A CA 1
ATOM 1703 C C . ASN A 1 212 ? 14.792 8.966 -14.766 1.00 86.31 212 ASN A C 1
ATOM 1705 O O . ASN A 1 212 ? 15.636 9.741 -15.210 1.00 86.31 212 ASN A O 1
ATOM 1709 N N . GLY A 1 213 ? 14.670 8.752 -13.451 1.00 83.12 213 GLY A N 1
ATOM 1710 C CA . GLY A 1 213 ? 15.559 9.367 -12.462 1.00 83.12 213 GLY A CA 1
ATOM 1711 C C . GLY A 1 213 ? 17.002 8.849 -12.514 1.00 83.12 213 GLY A C 1
ATOM 1712 O O . GLY A 1 213 ? 17.927 9.592 -12.188 1.00 83.12 213 GLY A O 1
ATOM 1713 N N . LEU A 1 214 ? 17.204 7.594 -12.929 1.00 80.19 214 LEU A N 1
ATOM 1714 C CA . LEU A 1 214 ? 18.515 6.947 -13.045 1.00 80.19 214 LEU A CA 1
ATOM 1715 C C . LEU A 1 214 ? 19.169 7.124 -14.423 1.00 80.19 214 LEU A C 1
ATOM 1717 O O . LEU A 1 214 ? 20.388 7.032 -14.503 1.00 80.19 214 LEU A O 1
ATOM 1721 N N . ASP A 1 215 ? 18.422 7.412 -15.491 1.00 69.06 215 ASP A N 1
ATOM 1722 C CA . ASP A 1 215 ? 18.955 7.597 -16.852 1.00 69.06 215 ASP A CA 1
ATOM 1723 C C . ASP A 1 215 ? 19.952 8.771 -16.933 1.00 69.06 215 ASP A C 1
ATOM 1725 O O . ASP A 1 215 ? 20.847 8.774 -17.781 1.00 69.06 215 ASP A O 1
ATOM 1729 N N . GLY A 1 216 ? 19.905 9.711 -15.978 1.00 58.31 216 GLY A N 1
ATOM 1730 C CA . GLY A 1 216 ? 20.959 10.713 -15.766 1.00 58.31 216 GLY A CA 1
ATOM 1731 C C . GLY A 1 216 ? 22.335 10.139 -15.374 1.00 58.31 216 GLY A C 1
ATOM 1732 O O . GLY A 1 216 ? 23.320 10.874 -15.384 1.00 58.31 216 GLY A O 1
ATOM 1733 N N . LEU A 1 217 ? 22.424 8.844 -15.047 1.00 52.62 217 LEU A N 1
ATOM 1734 C CA . LEU A 1 217 ? 23.633 8.123 -14.621 1.00 52.62 217 LEU A CA 1
ATOM 1735 C C . LEU A 1 217 ? 24.157 7.124 -15.672 1.00 52.62 217 LEU A C 1
ATOM 1737 O O . LEU A 1 217 ? 25.136 6.426 -15.407 1.00 52.62 217 LEU A O 1
ATOM 1741 N N . GLY A 1 218 ? 23.547 7.063 -16.862 1.00 54.25 218 GLY A N 1
ATOM 1742 C CA . GLY A 1 218 ? 23.970 6.184 -17.958 1.00 54.25 218 GLY A CA 1
ATOM 1743 C C . GLY A 1 218 ? 22.797 5.400 -18.535 1.00 54.25 218 GLY A C 1
ATOM 1744 O O . GLY A 1 218 ? 22.551 4.272 -18.111 1.00 54.25 218 GLY A O 1
ATOM 1745 N N . GLY A 1 219 ? 22.097 6.026 -19.489 1.00 61.16 219 GLY A N 1
ATOM 1746 C CA . GLY A 1 219 ? 20.842 5.557 -20.082 1.00 61.16 219 GLY A CA 1
ATOM 1747 C C . GLY A 1 219 ? 20.805 4.058 -20.377 1.00 61.16 219 GLY A C 1
ATOM 1748 O O . GLY A 1 219 ? 21.617 3.547 -21.150 1.00 61.16 219 GLY A O 1
ATOM 1749 N N . ILE A 1 220 ? 19.865 3.359 -19.738 1.00 67.00 220 ILE A N 1
ATOM 1750 C CA . ILE A 1 220 ? 19.681 1.906 -19.902 1.00 67.00 220 ILE A CA 1
ATOM 1751 C C . ILE A 1 220 ? 18.875 1.616 -21.173 1.00 67.00 220 ILE A C 1
ATOM 1753 O O . ILE A 1 220 ? 19.128 0.624 -21.855 1.00 67.00 220 ILE A O 1
ATOM 1757 N N . TRP A 1 221 ? 17.935 2.501 -21.503 1.00 69.88 221 TRP A N 1
ATOM 1758 C CA . TRP A 1 221 ? 17.132 2.448 -22.721 1.00 69.88 221 TRP A CA 1
ATOM 1759 C C . TRP A 1 221 ? 17.519 3.574 -23.671 1.00 69.88 221 TRP A C 1
ATOM 1761 O O . TRP A 1 221 ? 17.970 4.639 -23.247 1.00 69.88 221 TRP A O 1
ATOM 1771 N N . ALA A 1 222 ? 17.306 3.359 -24.972 1.00 63.06 222 ALA A N 1
ATOM 1772 C CA . ALA A 1 222 ? 17.585 4.383 -25.974 1.00 63.06 222 ALA A CA 1
ATOM 1773 C C . ALA A 1 222 ? 16.571 5.538 -25.902 1.00 63.06 222 ALA A C 1
ATOM 1775 O O . ALA A 1 222 ? 16.873 6.660 -26.310 1.00 63.06 222 ALA A O 1
ATOM 1776 N N . SER A 1 223 ? 15.364 5.276 -25.384 1.00 70.31 223 SER A N 1
ATOM 1777 C CA . SER A 1 223 ? 14.376 6.314 -25.086 1.00 70.31 223 SER A CA 1
ATOM 1778 C C . SER A 1 223 ? 13.437 5.925 -23.934 1.00 70.31 223 SER A C 1
ATOM 1780 O O . SER A 1 223 ? 13.113 4.745 -23.788 1.00 70.31 223 SER A O 1
ATOM 1782 N N . PRO A 1 224 ? 12.881 6.899 -23.186 1.00 69.94 224 PRO A N 1
ATOM 1783 C CA . PRO A 1 224 ? 11.856 6.633 -22.169 1.00 69.94 224 PRO A CA 1
ATOM 1784 C C . PRO A 1 224 ? 10.594 5.942 -22.718 1.00 69.94 224 PRO A C 1
ATOM 1786 O O . PRO A 1 224 ? 9.900 5.229 -21.997 1.00 69.94 224 PRO A O 1
ATOM 1789 N N . ASN A 1 225 ? 10.290 6.129 -24.009 1.00 78.31 225 ASN A N 1
ATOM 1790 C CA . ASN A 1 225 ? 9.163 5.462 -24.664 1.00 78.31 225 ASN A CA 1
ATOM 1791 C C . ASN A 1 225 ? 9.408 3.962 -24.863 1.00 78.31 225 ASN A C 1
ATOM 1793 O O . ASN A 1 225 ? 8.456 3.192 -24.802 1.00 78.31 225 ASN A O 1
ATOM 1797 N N . GLU A 1 226 ? 10.660 3.543 -25.054 1.00 83.31 226 GLU A N 1
ATOM 1798 C CA . GLU A 1 226 ? 11.009 2.135 -25.255 1.00 83.31 226 GLU A CA 1
ATOM 1799 C C . GLU A 1 226 ? 10.672 1.298 -24.016 1.00 83.31 226 GLU A C 1
ATOM 1801 O O . GLU A 1 226 ? 10.048 0.244 -24.133 1.00 83.31 226 GLU A O 1
ATOM 1806 N N . LEU A 1 227 ? 10.999 1.799 -22.818 1.00 85.31 227 LEU A N 1
ATOM 1807 C CA . LEU A 1 227 ? 10.607 1.154 -21.566 1.00 85.31 227 LEU A CA 1
ATOM 1808 C C . LEU A 1 227 ? 9.083 1.040 -21.467 1.00 85.31 227 LEU A C 1
ATOM 1810 O O . LEU A 1 227 ? 8.566 -0.048 -21.228 1.00 85.31 227 LEU A O 1
ATOM 1814 N N . LEU A 1 228 ? 8.354 2.134 -21.692 1.00 84.94 228 LEU A N 1
ATOM 1815 C CA . LEU A 1 228 ? 6.894 2.128 -21.590 1.00 84.94 228 LEU A CA 1
ATOM 1816 C C . LEU A 1 228 ? 6.232 1.178 -22.600 1.00 84.94 228 LEU A C 1
ATOM 1818 O O . LEU A 1 228 ? 5.239 0.533 -22.267 1.00 84.94 228 LEU A O 1
ATOM 1822 N N . GLU A 1 229 ? 6.792 1.031 -23.802 1.00 87.38 229 GLU A N 1
ATOM 1823 C CA . GLU A 1 229 ? 6.335 0.048 -24.792 1.00 87.38 229 GLU A CA 1
ATOM 1824 C C . GLU A 1 229 ? 6.561 -1.390 -24.320 1.00 87.38 229 GLU A C 1
ATOM 1826 O O . GLU A 1 229 ? 5.683 -2.239 -24.490 1.00 87.38 229 GLU A O 1
ATOM 1831 N N . GLN A 1 230 ? 7.706 -1.681 -23.695 1.00 87.19 230 GLN A N 1
ATOM 1832 C CA . GLN A 1 230 ? 7.955 -2.992 -23.088 1.00 87.19 230 GLN A CA 1
ATOM 1833 C C . GLN A 1 230 ? 6.994 -3.255 -21.925 1.00 87.19 230 GLN A C 1
ATOM 1835 O O . GLN A 1 230 ? 6.415 -4.334 -21.829 1.00 87.19 230 GLN A O 1
ATOM 1840 N N . MET A 1 231 ? 6.746 -2.257 -21.078 1.00 87.75 231 MET A N 1
ATOM 1841 C CA . MET A 1 231 ? 5.809 -2.376 -19.959 1.00 87.75 231 MET A CA 1
ATOM 1842 C C . MET A 1 231 ? 4.375 -2.588 -20.427 1.00 87.75 231 MET A C 1
ATOM 1844 O O . MET A 1 231 ? 3.678 -3.429 -19.862 1.00 87.75 231 MET A O 1
ATOM 1848 N N . GLN A 1 232 ? 3.944 -1.893 -21.481 1.00 90.75 232 GLN A N 1
ATOM 1849 C CA . GLN A 1 232 ? 2.651 -2.129 -22.118 1.00 90.75 232 GLN A CA 1
ATOM 1850 C C . GLN A 1 232 ? 2.548 -3.566 -22.639 1.00 90.75 232 GLN A C 1
ATOM 1852 O O . GLN A 1 232 ? 1.526 -4.209 -22.427 1.00 90.75 232 GLN A O 1
ATOM 1857 N N . LYS A 1 233 ? 3.599 -4.102 -23.274 1.00 88.94 233 LYS A N 1
ATOM 1858 C CA . LYS A 1 233 ? 3.613 -5.501 -23.741 1.00 88.94 233 LYS A CA 1
ATOM 1859 C C . LYS A 1 233 ? 3.547 -6.506 -22.588 1.00 88.94 233 LYS A C 1
ATOM 1861 O O . LYS A 1 233 ? 2.892 -7.531 -22.728 1.00 88.94 233 LYS A O 1
ATOM 1866 N N . ILE A 1 234 ? 4.210 -6.218 -21.467 1.00 87.12 234 ILE A N 1
ATOM 1867 C CA . ILE A 1 234 ? 4.255 -7.099 -20.289 1.00 87.12 234 ILE A CA 1
ATOM 1868 C C . ILE A 1 234 ? 2.929 -7.080 -19.519 1.00 87.12 234 ILE A C 1
ATOM 1870 O O . ILE A 1 234 ? 2.435 -8.128 -19.119 1.00 87.12 234 ILE A O 1
ATOM 1874 N N . THR A 1 235 ? 2.373 -5.892 -19.284 1.00 87.75 235 THR A N 1
ATOM 1875 C CA . THR A 1 235 ? 1.222 -5.689 -18.385 1.00 87.75 235 THR A CA 1
ATOM 1876 C C . THR A 1 235 ? -0.116 -5.595 -19.114 1.00 87.75 235 THR A C 1
ATOM 1878 O O . THR A 1 235 ? -1.164 -5.642 -18.480 1.00 87.75 235 THR A O 1
ATOM 1881 N N . ASN A 1 236 ? -0.097 -5.422 -20.439 1.00 88.69 236 ASN A N 1
ATOM 1882 C CA . ASN A 1 236 ? -1.267 -5.116 -21.265 1.00 88.69 236 ASN A CA 1
ATOM 1883 C C . ASN A 1 236 ? -2.034 -3.845 -20.828 1.00 88.69 236 ASN A C 1
ATOM 1885 O O . ASN A 1 236 ? -3.205 -3.664 -21.159 1.00 88.69 236 ASN A O 1
ATOM 1889 N N . ILE A 1 237 ? -1.380 -2.943 -20.088 1.00 88.75 237 ILE A N 1
ATOM 1890 C CA . ILE A 1 237 ? -1.947 -1.655 -19.673 1.00 88.75 237 ILE A CA 1
ATOM 1891 C C . ILE A 1 237 ? -1.782 -0.648 -20.814 1.00 88.75 237 ILE A C 1
ATOM 1893 O O . ILE A 1 237 ? -0.721 -0.552 -21.433 1.00 88.75 237 ILE A O 1
ATOM 1897 N N . HIS A 1 238 ? -2.819 0.148 -21.086 1.00 90.12 238 HIS A N 1
ATOM 1898 C CA . HIS A 1 238 ? -2.745 1.206 -22.091 1.00 90.12 238 HIS A CA 1
ATOM 1899 C C . HIS A 1 238 ? -1.613 2.204 -21.796 1.00 90.12 238 HIS A C 1
ATOM 1901 O O . HIS A 1 238 ? -1.477 2.716 -20.684 1.00 90.12 238 HIS A O 1
ATOM 1907 N N . MET A 1 239 ? -0.844 2.531 -22.837 1.00 89.19 239 MET A N 1
ATOM 1908 C CA . MET A 1 239 ? 0.289 3.462 -22.793 1.00 89.19 239 MET A CA 1
ATOM 1909 C C . MET A 1 239 ? -0.040 4.801 -22.109 1.00 89.19 239 MET A C 1
ATOM 1911 O O . MET A 1 239 ? 0.760 5.316 -21.329 1.00 89.19 239 MET A O 1
ATOM 1915 N N . ASP A 1 240 ? -1.220 5.366 -22.368 1.00 90.56 240 ASP A N 1
ATOM 1916 C CA . ASP A 1 240 ? -1.622 6.649 -21.780 1.00 90.56 240 ASP A CA 1
ATOM 1917 C C . ASP A 1 240 ? -1.842 6.548 -20.266 1.00 90.56 240 ASP A C 1
ATOM 1919 O O . ASP A 1 240 ? -1.468 7.460 -19.530 1.00 90.56 240 ASP A O 1
ATOM 1923 N N . CYS A 1 241 ? -2.366 5.416 -19.786 1.00 90.88 241 CYS A N 1
ATOM 1924 C CA . CYS A 1 241 ? -2.521 5.138 -18.360 1.00 90.88 241 CYS A CA 1
ATOM 1925 C C . CYS A 1 241 ? -1.158 4.993 -17.673 1.00 90.88 241 CYS A C 1
ATOM 1927 O O . CYS A 1 241 ? -0.955 5.563 -16.602 1.00 90.88 241 CYS A O 1
ATOM 1929 N N . LEU A 1 242 ? -0.210 4.291 -18.309 1.00 90.00 242 LEU A N 1
ATOM 1930 C CA . LEU A 1 242 ? 1.162 4.156 -17.805 1.00 90.00 242 LEU A CA 1
ATOM 1931 C C . LEU A 1 242 ? 1.853 5.521 -17.699 1.00 90.00 242 LEU A C 1
ATOM 1933 O O . LEU A 1 242 ? 2.382 5.865 -16.644 1.00 90.00 242 LEU A O 1
ATOM 1937 N N . ARG A 1 243 ? 1.780 6.337 -18.759 1.00 91.06 243 ARG A N 1
ATOM 1938 C CA . ARG A 1 243 ? 2.351 7.694 -18.776 1.00 91.06 243 ARG A CA 1
ATOM 1939 C C . ARG A 1 243 ? 1.715 8.609 -17.739 1.00 91.06 243 ARG A C 1
ATOM 1941 O O . ARG A 1 243 ? 2.423 9.378 -17.093 1.00 91.06 243 ARG A O 1
ATOM 1948 N N . ALA A 1 244 ? 0.392 8.564 -17.599 1.00 92.38 244 ALA A N 1
ATOM 1949 C CA . ALA A 1 244 ? -0.320 9.369 -16.614 1.00 92.38 244 ALA A CA 1
ATOM 1950 C C . ALA A 1 244 ? 0.088 8.982 -15.186 1.00 92.38 244 ALA A C 1
ATOM 1952 O O . ALA A 1 244 ? 0.408 9.864 -14.390 1.00 92.38 244 ALA A O 1
ATOM 1953 N N . CYS A 1 245 ? 0.149 7.679 -14.891 1.00 93.06 245 CYS A N 1
ATOM 1954 C CA . CYS A 1 245 ? 0.571 7.173 -13.588 1.00 93.06 245 CYS A CA 1
ATOM 1955 C C . CYS A 1 245 ? 2.026 7.557 -13.282 1.00 93.06 245 CYS A C 1
ATOM 1957 O O . CYS A 1 245 ? 2.286 8.141 -12.235 1.00 93.06 245 CYS A O 1
ATOM 1959 N N . GLN A 1 246 ? 2.956 7.344 -14.221 1.00 93.06 246 GLN A N 1
ATOM 1960 C CA . GLN A 1 246 ? 4.354 7.756 -14.061 1.00 93.06 246 GLN A CA 1
ATOM 1961 C C . GLN A 1 246 ? 4.472 9.254 -13.747 1.00 93.06 246 GLN A C 1
ATOM 1963 O O . GLN A 1 246 ? 5.111 9.625 -12.766 1.00 93.06 246 GLN A O 1
ATOM 1968 N N . LYS A 1 247 ? 3.818 10.122 -14.531 1.00 92.88 247 LYS A N 1
ATOM 1969 C CA . LYS A 1 247 ? 3.850 11.576 -14.298 1.00 92.88 247 LYS A CA 1
ATOM 1970 C C . LYS A 1 247 ? 3.285 11.960 -12.935 1.00 92.88 247 LYS A C 1
ATOM 1972 O O . LYS A 1 247 ? 3.821 12.854 -12.287 1.00 92.88 247 LYS A O 1
ATOM 1977 N N . GLN A 1 248 ? 2.213 11.302 -12.497 1.00 94.00 248 GLN A N 1
ATOM 1978 C CA . GLN A 1 248 ? 1.625 11.550 -11.183 1.00 94.00 248 GLN A CA 1
ATOM 1979 C C . GLN A 1 248 ? 2.601 11.177 -10.057 1.00 94.00 248 GLN A C 1
ATOM 1981 O O . GLN A 1 248 ? 2.738 11.923 -9.089 1.00 94.00 248 GLN A O 1
ATOM 1986 N N . ILE A 1 249 ? 3.329 10.067 -10.207 1.00 93.94 249 ILE A N 1
ATOM 1987 C CA . ILE A 1 249 ? 4.369 9.640 -9.262 1.00 93.94 249 ILE A CA 1
ATOM 1988 C C . ILE A 1 249 ? 5.537 10.635 -9.254 1.00 93.94 249 ILE A C 1
ATOM 1990 O O . ILE A 1 249 ? 5.972 11.056 -8.186 1.00 93.94 249 ILE A O 1
ATOM 1994 N N . GLU A 1 250 ? 6.008 11.083 -10.418 1.00 92.69 250 GLU A N 1
ATOM 1995 C CA . GLU A 1 250 ? 7.072 12.092 -10.533 1.00 92.69 250 GLU A CA 1
ATOM 1996 C C . GLU A 1 250 ? 6.682 13.430 -9.877 1.00 92.69 250 GLU A C 1
ATOM 1998 O O . GLU A 1 250 ? 7.478 14.023 -9.146 1.00 92.69 250 GLU A O 1
ATOM 2003 N N . GLN A 1 251 ? 5.439 13.886 -10.066 1.00 92.69 251 GLN A N 1
ATOM 2004 C CA . GLN A 1 251 ? 4.902 15.080 -9.400 1.00 92.69 251 GLN A CA 1
ATOM 2005 C C . GLN A 1 251 ? 4.840 14.915 -7.879 1.00 92.69 251 GLN A C 1
ATOM 2007 O O . GLN A 1 251 ? 5.155 15.845 -7.128 1.00 92.69 251 GLN A O 1
ATOM 2012 N N . LEU A 1 252 ? 4.458 13.726 -7.416 1.00 91.19 252 LEU A N 1
ATOM 2013 C CA . LEU A 1 252 ? 4.414 13.408 -5.998 1.00 91.19 252 LEU A CA 1
ATOM 2014 C C . LEU A 1 252 ? 5.820 13.414 -5.378 1.00 91.19 252 LEU A C 1
ATOM 2016 O O . LEU A 1 252 ? 6.024 14.008 -4.317 1.00 91.19 252 LEU A O 1
ATOM 2020 N N . ILE A 1 253 ? 6.803 12.831 -6.068 1.00 89.56 253 ILE A N 1
ATOM 2021 C CA . ILE A 1 253 ? 8.216 12.863 -5.667 1.00 89.56 253 ILE A CA 1
ATOM 2022 C C . ILE A 1 253 ? 8.707 14.312 -5.570 1.00 89.56 253 ILE A C 1
ATOM 2024 O O . ILE A 1 253 ? 9.263 14.700 -4.542 1.00 89.56 253 ILE A O 1
ATOM 2028 N N . ALA A 1 254 ? 8.462 15.131 -6.597 1.00 88.50 254 ALA A N 1
ATOM 2029 C CA . ALA A 1 254 ? 8.879 16.533 -6.614 1.00 88.50 254 ALA A CA 1
ATOM 2030 C C . ALA A 1 254 ? 8.287 17.322 -5.435 1.00 88.50 254 ALA A C 1
ATOM 2032 O O . ALA A 1 254 ? 8.997 18.060 -4.752 1.00 88.50 254 ALA A O 1
ATOM 2033 N N . THR A 1 255 ? 7.004 17.105 -5.137 1.00 87.44 255 THR A N 1
ATOM 2034 C CA . THR A 1 255 ? 6.317 17.764 -4.018 1.00 87.44 255 THR A CA 1
ATOM 2035 C C . THR A 1 255 ? 6.966 17.416 -2.674 1.00 87.44 255 THR A C 1
ATOM 2037 O O . THR A 1 255 ? 7.232 18.305 -1.863 1.00 87.44 255 THR A O 1
ATOM 2040 N N . ARG A 1 256 ? 7.290 16.136 -2.447 1.00 81.25 256 ARG A N 1
ATOM 2041 C CA . ARG A 1 256 ? 7.933 15.669 -1.207 1.00 81.25 256 ARG A CA 1
ATOM 2042 C C . ARG A 1 256 ? 9.383 16.129 -1.056 1.00 81.25 256 ARG A C 1
ATOM 2044 O O . ARG A 1 256 ? 9.825 16.336 0.068 1.00 81.25 256 ARG A O 1
ATOM 2051 N N . LEU A 1 257 ? 10.111 16.318 -2.156 1.00 76.31 257 LEU A N 1
ATOM 2052 C CA . LEU A 1 257 ? 11.464 16.884 -2.127 1.00 76.31 257 LEU A CA 1
ATOM 2053 C C . LEU A 1 257 ? 11.455 18.386 -1.798 1.00 76.31 257 LEU A C 1
ATOM 2055 O O . LEU A 1 257 ? 12.330 18.857 -1.078 1.00 76.31 257 LEU A O 1
ATOM 2059 N N . CYS A 1 258 ? 10.465 19.136 -2.292 1.00 64.81 258 CYS A N 1
ATOM 2060 C CA . CYS A 1 258 ? 10.332 20.574 -2.026 1.00 64.81 258 CYS A CA 1
ATOM 2061 C C . CYS A 1 258 ? 9.727 20.901 -0.651 1.00 64.81 258 CYS A C 1
ATOM 2063 O O . CYS A 1 258 ? 9.903 22.013 -0.159 1.00 64.81 258 CYS A O 1
ATOM 2065 N N . SER A 1 259 ? 9.024 19.952 -0.033 1.00 55.19 259 SER A N 1
ATOM 2066 C CA . SER A 1 259 ? 8.476 20.078 1.319 1.00 55.19 259 SER A CA 1
ATOM 2067 C C . SER A 1 259 ? 8.841 18.842 2.147 1.00 55.19 259 SER A C 1
ATOM 2069 O O . SER A 1 259 ? 8.018 17.930 2.282 1.00 55.19 259 SER A O 1
ATOM 2071 N N . PRO A 1 260 ? 10.079 18.770 2.687 1.00 51.91 260 PRO A N 1
ATOM 2072 C CA . PRO A 1 260 ? 10.395 17.766 3.693 1.00 51.91 260 PRO A CA 1
ATOM 2073 C C . PRO A 1 260 ? 9.397 17.934 4.839 1.00 51.91 260 PRO A C 1
ATOM 2075 O O . PRO A 1 260 ? 9.091 19.056 5.239 1.00 51.91 260 PRO A O 1
ATOM 2078 N N . ILE A 1 261 ? 8.828 16.818 5.294 1.00 50.00 261 ILE A N 1
ATOM 2079 C CA . ILE A 1 261 ? 7.804 16.776 6.340 1.00 50.00 261 ILE A CA 1
ATOM 2080 C C . ILE A 1 261 ? 8.289 17.637 7.512 1.00 50.00 261 ILE A C 1
ATOM 2082 O O . ILE A 1 261 ? 9.281 17.301 8.152 1.00 50.00 261 ILE A O 1
ATOM 2086 N N . SER A 1 262 ? 7.615 18.758 7.771 1.00 39.53 262 SER A N 1
ATOM 2087 C CA . SER A 1 262 ? 7.802 19.504 9.010 1.00 39.53 262 SER A CA 1
ATOM 2088 C C . SER A 1 262 ? 7.393 18.574 10.146 1.00 39.53 262 SER A C 1
ATOM 2090 O O . SER A 1 262 ? 6.226 18.167 10.211 1.00 39.53 262 SER A O 1
ATOM 2092 N N . HIS A 1 263 ? 8.351 18.203 10.994 1.00 38.41 263 HIS A N 1
ATOM 2093 C CA . HIS A 1 263 ? 8.060 17.504 12.236 1.00 38.41 263 HIS A CA 1
ATOM 2094 C C . HIS A 1 263 ? 7.046 18.336 13.042 1.00 38.41 263 HIS A C 1
ATOM 2096 O O . HIS A 1 263 ? 7.155 19.563 13.068 1.00 38.41 263 HIS A O 1
ATOM 2102 N N . PRO A 1 264 ? 6.053 17.708 13.693 1.00 41.44 264 PRO A N 1
ATOM 2103 C CA . PRO A 1 264 ? 5.068 18.419 14.507 1.00 41.44 264 PRO A CA 1
ATOM 2104 C C . PRO A 1 264 ? 5.651 19.140 15.742 1.00 41.44 264 PRO A C 1
ATOM 2106 O O . PRO A 1 264 ? 4.883 19.769 16.462 1.00 41.44 264 PRO A O 1
ATOM 2109 N N . ASP A 1 265 ? 6.971 19.107 15.954 1.00 37.81 265 ASP A N 1
ATOM 2110 C CA . ASP A 1 265 ? 7.669 19.841 17.018 1.00 37.81 265 ASP A CA 1
ATOM 2111 C C . ASP A 1 265 ? 8.039 21.291 16.643 1.00 37.81 265 ASP A C 1
ATOM 2113 O O . ASP A 1 265 ? 8.439 22.060 17.513 1.00 37.81 265 ASP A O 1
ATOM 2117 N N . ASP A 1 266 ? 7.853 21.706 15.383 1.00 37.81 266 ASP A N 1
ATOM 2118 C CA . ASP A 1 266 ? 8.085 23.090 14.948 1.00 37.81 266 ASP A CA 1
ATOM 2119 C C . ASP A 1 266 ? 6.764 23.874 14.835 1.00 37.81 266 ASP A C 1
ATOM 2121 O O . ASP A 1 266 ? 6.305 24.242 13.750 1.00 37.81 266 ASP A O 1
ATOM 2125 N N . ALA A 1 267 ? 6.140 24.160 15.978 1.00 29.83 267 ALA A N 1
ATOM 2126 C CA . ALA A 1 267 ? 5.216 25.282 16.118 1.00 29.83 267 ALA A CA 1
ATOM 2127 C C . ALA A 1 267 ? 5.474 25.990 17.464 1.00 29.83 267 ALA A C 1
ATOM 2129 O O . ALA A 1 267 ? 5.614 25.301 18.475 1.00 29.83 267 ALA A O 1
ATOM 2130 N N . PRO A 1 268 ? 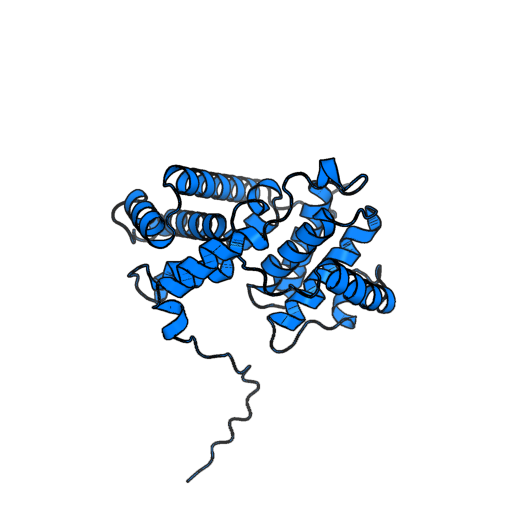5.580 27.334 17.479 1.00 38.16 268 PRO A N 1
ATOM 2131 C CA . PRO A 1 268 ? 5.867 28.116 18.684 1.00 38.16 268 PRO A CA 1
ATOM 2132 C C . PRO A 1 268 ? 4.728 28.109 19.711 1.00 38.16 268 PRO A C 1
ATOM 2134 O O . PRO A 1 268 ? 3.550 27.958 19.308 1.00 38.16 268 PRO A O 1
#

Nearest PDB structures (foldseek):
  7sj3-assembly1_B  TM=9.807E-01  e=3.050E-20  Homo sapiens
  6p8h-assembly1_A  TM=9.666E-01  e=3.791E-20  Homo sapiens
  3g33-assembly1_B  TM=9.761E-01  e=2.263E-18  Homo sapiens
  3g33-assembly1_D  TM=9.702E-01  e=2.469E-18  Homo sapiens
  1g3n-assembly1_C  TM=9.230E-01  e=1.258E-11  Human gammaherpesvirus 8

Secondary structure (DSSP, 8-state):
-------S----PPPP-HHHHH-HHHHHHHHHHGGGG---TTHHHHT-SS--HHHHHHHHHHHHHHHHHHT--TTHHHHHHHHHHHHHTT----GGGHHHHHHHHHHHHHHHH-SSPPPHHHHHHTTTT-S-HHHHHHHHHHHHHHTTT------HHHHHHHHHHHS---HHHHHHHHHHHHHHHHHHHHSHHHHTS-HHHHHHHHHHHHHHHHGGGT-SSS-HHHHHHHHHHHH---HHHHHHHHHHHHHHHHHHHHS----TT---

Solvent-accessible surface area (backbone atoms only — not comparable to full-atom values): 15321 Å² total; per-residue (Å²): 140,80,84,81,78,78,86,61,98,65,80,83,72,80,76,86,60,64,70,60,59,72,36,67,66,54,54,52,52,48,69,62,50,40,68,79,58,59,48,56,89,50,20,63,78,76,46,23,84,62,44,46,73,69,58,52,29,52,45,40,49,50,53,47,50,51,39,58,75,73,61,52,59,84,58,26,54,55,44,14,48,46,46,42,44,47,44,42,46,76,46,68,56,56,62,85,46,52,58,58,47,47,53,32,24,40,43,55,25,20,61,74,69,38,96,76,42,71,50,67,69,58,56,24,54,78,48,77,58,76,47,54,63,66,58,45,57,55,45,40,55,51,51,40,60,76,52,66,69,68,72,89,60,72,38,30,64,64,40,41,58,48,51,52,73,69,46,98,60,60,66,72,58,48,53,52,38,48,60,44,16,52,54,43,42,54,54,34,58,32,38,68,81,57,50,62,48,55,34,60,50,49,23,50,13,18,42,50,42,29,46,64,70,46,37,83,78,64,59,88,55,98,39,79,63,57,56,49,52,53,48,25,71,73,68,71,49,58,62,67,59,44,52,51,43,19,52,52,51,48,52,50,51,52,51,48,70,77,49,65,81,77,59,92,81,80,69,137

InterPro domains:
  IPR004367 Cyclin, C-terminal domain [PF02984] (154-254)
  IPR004367 Cyclin, C-terminal domain [SM01332] (154-266)
  IPR006671 Cyclin, N-terminal [PF00134] (26-151)
  IPR013763 Cyclin-like domain [SM00385] (61-145)
  IPR036915 Cyclin-like superfamily [SSF47954] (23-151)
  IPR036915 Cyclin-like superfamily [SSF47954] (153-254)
  IPR039361 Cyclin [PTHR10177] (30-245)
  IPR046965 Cyclin A/B-like [PIRSF001771] (30-255)
  IPR048258 Cyclins, cyclin-box [PS00292] (56-87)

Foldseek 3Di:
DDPPPPPDPPPDDDDDDPVCQVDLVNLVVLLVCLVVLFFDLCLCPVPEDADDLVLLLVLLVLLVVLCVVVVADLQLSQLLLSLLRNCSSQHYDHSLCSNLSSLLSSQVSQVVRPPDRDDLVNSCVSVVVPDDSVSSVVVNVVSCVSCVVVRPHDALLNLLSNLLSQPPADPVVSVQLSVQLSVLSSLLSSHSVSSNDGSLLSNLLSSLLSLVVCVVVPRPDPDSVVSLVSSCVSSVDDSVSSVVSNVVSVVSVVVCVVDPDDDPVPDD